Protein AF-A0A523PJ91-F1 (afdb_monomer_lite)

pLDDT: mean 76.51, std 16.84, range [34.5, 97.69]

Secondary structure (DSSP, 8-state):
-----------------------GGGTEEEPPPPEEEEEEEGGGTEEEEPPTT--S--TT-EEEEE--EEEEEE---TT-EEEEEEEE--TTTSTT--SEEEEEEEEEEEEE--SSEEEEEEEEESS--TTTTTTT-S-PPPPSEEEEEEEEE--SSTT--EEEEEEEE-TTS--EEE-EEETTEEEEEEEEEEE-S-SSEEEEEE--GGG--TTSS-S-BSSPS-TTS---TTSSTT---EEE-SS-EEE---TTTSS--EE-EEEEE-TT--STT--SSTTSGGGPEEE-SS------TT--S-SS--TTT-BTTB--S---EEE--SSSS------

Sequence (339 aa):
MFRSSVAAITALTLSGAAFAQTDFSSVILPAPPGTFVGTYHVASGKFIPAQPGEEGIGVGDEIFNNTAPSGFFANFGDGVGIIDEGIIPDNSLVAGGQAEYLLNRVLVAYCSNSTGTVDLEMNLYDSYAACDDFAGTGGSAPPVFTIMATGLPGGDGVGGLACSFVALDLTGAGVCLAGTDGTTGFDFGYSYRFFGSGSALGPILTGDPDNCPAGDGTFYQNPVVGCDGAGTGSGFGAQDSFFLDGVGCVNFGGYPTNPFGSTHLAVGADLGEPCEGGCTSNDDCACAIPIFDGVTPFSTLLATTDGPVDLNCQFDGQTYHDIWFVYEATCTGELEVST

Radius of gyration: 24.23 Å; chains: 1; bounding box: 106×46×57 Å

Foldseek 3Di:
DDDDDDDDDPPPPPPPPPPPFDPQVVFKDFADDADAFFEQEQQVLDTDGDDVPDDQDDFAFFQAFFAAALRIWGFPDAFWKWKFKAFGADVPQDPLHYQKFFFFKKKFKKKAQFQFFKKKKKFKAQEDDAFQPPVVHHDGDGGLDIGIRIRHDHAPHHRHMHMYIYMYGCVLVLRMHRFDDDPNGGMMMMMMGMHGDGSGIGFGFGQQLCRWPPDSNHDYYRQPDHSPQPGQANRDHWQTIWTCPVVGIHGPTAPPVDSGRYTGMIIGGDSPDHSPLRPSFQLEQSRAGEDEPDDDDDDLVVRAKDDDQDPPQDDPRIHHSDGHHDYDYPDDDDDDDDD

Structure (mmCIF, N/CA/C/O backbone):
data_AF-A0A523PJ91-F1
#
_entry.id   AF-A0A523PJ91-F1
#
loop_
_atom_site.group_PDB
_atom_site.id
_atom_site.type_symbol
_atom_site.label_atom_id
_atom_site.label_alt_id
_atom_site.label_comp_id
_atom_site.label_asym_id
_atom_site.label_entity_id
_atom_site.label_seq_id
_atom_site.pdbx_PDB_ins_code
_atom_site.Cartn_x
_atom_site.Cartn_y
_atom_site.Cartn_z
_atom_site.occupancy
_atom_site.B_iso_or_equiv
_atom_site.auth_seq_id
_atom_site.auth_comp_id
_atom_site.auth_asym_id
_atom_site.auth_atom_id
_atom_site.pdbx_PDB_model_num
ATOM 1 N N . MET A 1 1 ? 73.868 -16.449 34.340 1.00 42.66 1 MET A N 1
ATOM 2 C CA . MET A 1 1 ? 72.459 -16.899 34.327 1.00 42.66 1 MET A CA 1
ATOM 3 C C . MET A 1 1 ? 71.570 -15.685 34.543 1.00 42.66 1 MET A C 1
ATOM 5 O O . MET A 1 1 ? 71.426 -15.261 35.676 1.00 42.66 1 MET A O 1
ATOM 9 N N . PHE A 1 2 ? 71.019 -15.107 33.479 1.00 34.50 2 PHE A N 1
ATOM 10 C CA . PHE A 1 2 ? 69.883 -14.187 33.560 1.00 34.50 2 PHE A CA 1
ATOM 11 C C . PHE A 1 2 ? 68.973 -14.516 32.377 1.00 34.50 2 PHE A C 1
ATOM 13 O O . PHE A 1 2 ? 69.426 -14.549 31.235 1.00 34.50 2 PHE A O 1
ATOM 20 N N . ARG A 1 3 ? 67.733 -14.898 32.691 1.00 44.28 3 ARG A N 1
ATOM 21 C CA . ARG A 1 3 ? 66.672 -15.215 31.734 1.00 44.28 3 ARG A CA 1
ATOM 22 C C . ARG A 1 3 ? 66.025 -13.900 31.307 1.00 44.28 3 ARG A C 1
ATOM 24 O O . ARG A 1 3 ? 65.561 -13.171 32.177 1.00 44.28 3 ARG A O 1
ATOM 31 N N . SER A 1 4 ? 65.952 -13.646 30.006 1.00 39.75 4 SER A N 1
ATOM 32 C CA . SER A 1 4 ? 65.108 -12.588 29.449 1.00 39.75 4 SER A CA 1
ATOM 33 C C . SER A 1 4 ? 63.982 -13.235 28.659 1.00 39.75 4 SER A C 1
ATOM 35 O O . SER A 1 4 ? 64.196 -13.795 27.586 1.00 39.75 4 SER A O 1
ATOM 37 N N . SER A 1 5 ? 62.793 -13.195 29.249 1.00 48.31 5 SER A N 1
ATOM 38 C CA . SER A 1 5 ? 61.518 -13.514 28.621 1.00 48.31 5 SER A CA 1
ATOM 39 C C . SER A 1 5 ? 61.120 -12.343 27.722 1.00 48.31 5 SER A C 1
ATOM 41 O O . SER A 1 5 ? 61.002 -11.222 28.212 1.00 48.31 5 SER A O 1
ATOM 43 N N . VAL A 1 6 ? 60.903 -12.585 26.430 1.00 45.78 6 VAL A N 1
ATOM 44 C CA . VAL A 1 6 ? 60.251 -11.620 25.535 1.00 45.78 6 VAL A CA 1
ATOM 45 C C . VAL A 1 6 ? 58.836 -12.126 25.289 1.00 45.78 6 VAL A C 1
ATOM 47 O O . VAL A 1 6 ? 58.641 -13.205 24.735 1.00 45.78 6 VAL A O 1
ATOM 50 N N . ALA A 1 7 ? 57.863 -11.361 25.779 1.00 46.53 7 ALA A N 1
ATOM 51 C CA . ALA A 1 7 ? 56.445 -11.572 25.545 1.00 46.53 7 ALA A CA 1
ATOM 52 C C . ALA A 1 7 ? 56.115 -11.237 24.083 1.00 46.53 7 ALA A C 1
ATOM 54 O O . ALA A 1 7 ? 56.398 -10.135 23.615 1.00 46.53 7 ALA A O 1
ATOM 55 N N . ALA A 1 8 ? 55.523 -12.192 23.367 1.00 42.38 8 ALA A N 1
ATOM 56 C CA . ALA A 1 8 ? 54.938 -11.958 22.057 1.00 42.38 8 ALA A CA 1
ATOM 57 C C . ALA A 1 8 ? 53.582 -11.262 22.247 1.00 42.38 8 ALA A C 1
ATOM 59 O O . ALA A 1 8 ? 52.644 -11.854 22.775 1.00 42.38 8 ALA A O 1
ATOM 60 N N . ILE A 1 9 ? 53.495 -9.993 21.847 1.00 43.44 9 ILE A N 1
ATOM 61 C CA . ILE A 1 9 ? 52.229 -9.272 21.710 1.00 43.44 9 ILE A CA 1
ATOM 62 C C . ILE A 1 9 ? 51.624 -9.712 20.376 1.00 43.44 9 ILE A C 1
ATOM 64 O O . ILE A 1 9 ? 52.055 -9.274 19.311 1.00 43.44 9 ILE A O 1
ATOM 68 N N . THR A 1 10 ? 50.656 -10.621 20.429 1.00 46.41 10 THR A N 1
ATOM 69 C CA . THR A 1 10 ? 49.816 -10.957 19.278 1.00 46.41 10 THR A CA 1
ATOM 70 C C . THR A 1 10 ? 48.802 -9.831 19.100 1.00 46.41 10 THR A C 1
ATOM 72 O O . THR A 1 10 ? 47.825 -9.745 19.840 1.00 46.41 10 THR A O 1
ATOM 75 N N . ALA A 1 11 ? 49.050 -8.937 18.143 1.00 46.41 11 ALA A N 1
ATOM 76 C CA . ALA A 1 11 ? 48.048 -7.987 17.680 1.00 46.41 11 ALA A CA 1
ATOM 77 C C . ALA A 1 11 ? 46.964 -8.769 16.923 1.00 46.41 11 ALA A C 1
ATOM 79 O O . ALA A 1 11 ? 47.156 -9.174 15.779 1.00 46.41 11 ALA A O 1
ATOM 80 N N . LEU A 1 12 ? 45.846 -9.035 17.597 1.00 43.72 12 LEU A N 1
ATOM 81 C CA . LEU A 1 12 ? 44.646 -9.580 16.982 1.00 43.72 12 LEU A CA 1
ATOM 82 C C . LEU A 1 12 ? 43.965 -8.430 16.224 1.00 43.72 12 LEU A C 1
ATOM 84 O O . LEU A 1 12 ? 43.204 -7.654 16.794 1.00 43.72 12 LEU A O 1
ATOM 88 N N . THR A 1 13 ? 44.292 -8.263 14.946 1.00 45.66 13 THR A N 1
ATOM 89 C CA . THR A 1 13 ? 43.517 -7.408 14.042 1.00 45.66 13 THR A CA 1
ATOM 90 C C . THR A 1 13 ? 42.157 -8.060 13.818 1.00 45.66 13 THR A C 1
ATOM 92 O O . THR A 1 13 ? 42.024 -8.948 12.975 1.00 45.66 13 THR A O 1
ATOM 95 N N . LEU A 1 14 ? 41.155 -7.632 14.587 1.00 41.25 14 LEU A N 1
ATOM 96 C CA . LEU A 1 14 ? 39.750 -7.781 14.226 1.00 41.25 14 LEU A CA 1
ATOM 97 C C . LEU A 1 14 ? 39.519 -6.970 12.946 1.00 41.25 14 LEU A C 1
ATOM 99 O O . LEU A 1 14 ? 39.256 -5.772 12.989 1.00 41.25 14 LEU A O 1
ATOM 103 N N . SER A 1 15 ? 39.671 -7.620 11.795 1.00 45.12 15 SER A N 1
ATOM 104 C CA . SER A 1 15 ? 39.000 -7.165 10.584 1.00 45.12 15 SER A CA 1
ATOM 105 C C . SER A 1 15 ? 37.524 -7.470 10.803 1.00 45.12 15 SER A C 1
ATOM 107 O O . SER A 1 15 ? 37.083 -8.604 10.637 1.00 45.12 15 SER A O 1
ATOM 109 N N . GLY A 1 16 ? 36.772 -6.475 11.278 1.00 42.31 16 GLY A N 1
ATOM 110 C CA . GLY A 1 16 ? 35.325 -6.508 11.111 1.00 42.31 16 GLY A CA 1
ATOM 111 C C . GLY A 1 16 ? 35.070 -6.714 9.624 1.00 42.31 16 GLY A C 1
ATOM 112 O O . GLY A 1 16 ? 35.655 -6.003 8.803 1.00 42.31 16 GLY A O 1
ATOM 113 N N . ALA A 1 17 ? 34.307 -7.745 9.273 1.00 44.53 17 ALA A N 1
ATOM 114 C CA . ALA A 1 17 ? 33.882 -7.939 7.902 1.00 44.53 17 ALA A CA 1
ATOM 115 C C . ALA A 1 17 ? 33.119 -6.674 7.495 1.00 44.53 17 ALA A C 1
ATOM 117 O O . ALA A 1 17 ? 32.023 -6.422 7.987 1.00 44.53 17 ALA A O 1
ATOM 118 N N . ALA A 1 18 ? 33.729 -5.844 6.652 1.00 41.41 18 ALA A N 1
ATOM 119 C CA . ALA A 1 18 ? 32.976 -4.878 5.883 1.00 41.41 18 ALA A CA 1
ATOM 120 C C . ALA A 1 18 ? 32.098 -5.722 4.961 1.00 41.41 18 ALA A C 1
ATOM 122 O O . ALA A 1 18 ? 32.604 -6.341 4.022 1.00 41.41 18 ALA A O 1
ATOM 123 N N . PHE A 1 19 ? 30.819 -5.855 5.308 1.00 49.16 19 PHE A N 1
ATOM 124 C CA . PHE A 1 19 ? 29.844 -6.454 4.414 1.00 49.16 19 PHE A CA 1
ATOM 125 C C . PHE A 1 19 ? 29.902 -5.650 3.115 1.00 49.16 19 PHE A C 1
ATOM 127 O O . PHE A 1 19 ? 29.764 -4.427 3.126 1.00 49.16 19 PHE A O 1
ATOM 134 N N . ALA A 1 20 ? 30.244 -6.322 2.018 1.00 48.62 20 ALA A N 1
ATOM 135 C CA . ALA A 1 20 ? 30.231 -5.707 0.706 1.00 48.62 20 ALA A CA 1
ATOM 136 C C . ALA A 1 20 ? 28.782 -5.304 0.426 1.00 48.62 20 ALA A C 1
ATOM 138 O O . ALA A 1 20 ? 27.931 -6.176 0.276 1.00 48.62 20 ALA A O 1
ATOM 139 N N . GLN A 1 21 ? 28.508 -4.000 0.434 1.00 53.06 21 GLN A N 1
ATOM 140 C CA . GLN A 1 21 ? 27.198 -3.460 0.101 1.00 53.06 21 GLN A CA 1
ATOM 141 C C . GLN A 1 21 ? 26.851 -3.920 -1.317 1.00 53.06 21 GLN A C 1
ATOM 143 O O . GLN A 1 21 ? 27.629 -3.712 -2.253 1.00 53.06 21 GLN A O 1
ATOM 148 N N . THR A 1 22 ? 25.735 -4.626 -1.455 1.00 56.38 22 THR A N 1
ATOM 149 C CA . THR A 1 22 ? 25.224 -5.126 -2.730 1.00 56.38 22 THR A CA 1
ATOM 150 C C . THR A 1 22 ? 25.038 -3.931 -3.672 1.00 56.38 22 THR A C 1
ATOM 152 O O . THR A 1 22 ? 24.446 -2.927 -3.278 1.00 56.38 22 THR A O 1
ATOM 155 N N . ASP A 1 23 ? 25.595 -3.992 -4.887 1.00 64.38 23 ASP A N 1
ATOM 156 C CA . ASP A 1 23 ? 25.535 -2.883 -5.850 1.00 64.38 23 ASP A CA 1
ATOM 157 C C . ASP A 1 23 ? 24.093 -2.689 -6.340 1.00 64.38 23 ASP A C 1
ATOM 159 O O . ASP A 1 23 ? 23.606 -3.382 -7.240 1.00 64.38 23 ASP A O 1
ATOM 163 N N . PHE A 1 24 ? 23.403 -1.749 -5.699 1.00 68.12 24 PHE A N 1
ATOM 164 C CA . PHE A 1 24 ? 21.991 -1.452 -5.906 1.00 68.12 24 PHE A CA 1
ATOM 165 C C . PHE A 1 24 ? 21.678 -0.953 -7.322 1.00 68.12 24 PHE A C 1
ATOM 167 O O . PHE A 1 24 ? 20.565 -1.136 -7.814 1.00 68.12 24 PHE A O 1
ATOM 174 N N . SER A 1 25 ? 22.668 -0.414 -8.041 1.00 69.56 25 SER A N 1
ATOM 175 C CA . SER A 1 25 ? 22.478 0.011 -9.433 1.00 69.56 25 SER A CA 1
ATOM 176 C C . SER A 1 25 ? 22.029 -1.134 -10.351 1.00 69.56 25 SER A C 1
ATOM 178 O O . SER A 1 25 ? 21.450 -0.889 -11.407 1.00 69.56 25 SER A O 1
ATOM 180 N N . SER A 1 26 ? 22.255 -2.386 -9.938 1.00 79.94 26 SER A N 1
ATOM 181 C CA . SER A 1 26 ? 21.843 -3.578 -10.679 1.00 79.94 26 SER A CA 1
ATOM 182 C C . SER A 1 26 ? 20.360 -3.943 -10.539 1.00 79.94 26 SER A C 1
ATOM 184 O O . SER A 1 26 ? 19.852 -4.671 -11.393 1.00 79.94 26 SER A O 1
ATOM 186 N N . VAL A 1 27 ? 19.665 -3.448 -9.506 1.00 86.50 27 VAL A N 1
ATOM 187 C CA . VAL A 1 27 ? 18.236 -3.735 -9.274 1.00 86.50 27 VAL A CA 1
ATOM 188 C C . VAL A 1 27 ? 17.321 -2.585 -9.688 1.00 86.50 27 VAL A C 1
ATOM 190 O O . VAL A 1 27 ? 16.143 -2.821 -9.941 1.00 86.50 27 VAL A O 1
ATOM 193 N N . ILE A 1 28 ? 17.836 -1.360 -9.826 1.00 89.56 28 ILE A N 1
ATOM 194 C CA . ILE A 1 28 ? 17.063 -0.243 -10.384 1.00 89.56 28 ILE A CA 1
ATOM 195 C C . ILE A 1 28 ? 16.977 -0.393 -11.901 1.00 89.56 28 ILE A C 1
ATOM 197 O O . ILE A 1 28 ? 17.993 -0.401 -12.598 1.00 89.56 28 ILE A O 1
ATOM 201 N N . LEU A 1 29 ? 15.760 -0.446 -12.430 1.00 92.75 29 LEU A N 1
ATOM 202 C CA . LEU A 1 29 ? 15.504 -0.569 -13.860 1.00 92.75 29 LEU A CA 1
ATOM 203 C C . LEU A 1 29 ? 14.564 0.546 -14.344 1.00 92.75 29 LEU A C 1
ATOM 205 O O . LEU A 1 29 ? 13.745 1.041 -13.565 1.00 92.75 29 LEU A O 1
ATOM 209 N N . PRO A 1 30 ? 14.640 0.948 -15.628 1.00 94.19 30 PRO A N 1
ATOM 210 C CA . PRO A 1 30 ? 13.663 1.863 -16.209 1.00 94.19 30 PRO A CA 1
ATOM 211 C C . PRO A 1 30 ? 12.245 1.296 -16.102 1.00 94.19 30 PRO A C 1
ATOM 213 O O . PRO A 1 30 ? 12.010 0.134 -16.442 1.00 94.19 30 PRO A O 1
ATOM 216 N N . ALA A 1 31 ? 11.302 2.129 -15.674 1.00 94.44 31 ALA A N 1
ATOM 217 C CA . ALA A 1 31 ? 9.888 1.796 -15.599 1.00 94.44 31 ALA A CA 1
ATOM 218 C C . ALA A 1 31 ? 9.133 2.419 -16.787 1.00 94.44 31 ALA A C 1
ATOM 220 O O . ALA A 1 31 ? 9.278 3.621 -17.038 1.00 94.44 31 ALA A O 1
ATOM 221 N N . PRO A 1 32 ? 8.316 1.655 -17.539 1.00 94.00 32 PRO A N 1
ATOM 222 C CA . PRO A 1 32 ? 7.323 2.261 -18.419 1.00 94.00 32 PRO A CA 1
ATOM 223 C C . PRO A 1 32 ? 6.308 3.089 -17.607 1.00 94.00 32 PRO A C 1
ATOM 225 O O . PRO A 1 32 ? 6.178 2.889 -16.397 1.00 94.00 32 PRO A O 1
ATOM 228 N N . PRO A 1 33 ? 5.556 4.000 -18.253 1.00 92.00 33 PRO A N 1
ATOM 229 C CA . PRO A 1 33 ? 4.476 4.716 -17.587 1.00 92.00 33 PRO A CA 1
ATOM 230 C C . PRO A 1 33 ? 3.497 3.743 -16.926 1.00 92.00 33 PRO A C 1
ATOM 232 O O . PRO A 1 33 ? 3.019 2.807 -17.571 1.00 92.00 33 PRO A O 1
ATOM 235 N N . GLY A 1 34 ? 3.213 3.968 -15.644 1.00 91.44 34 GLY A N 1
ATOM 236 C CA . GLY A 1 34 ? 2.219 3.189 -14.923 1.00 91.44 34 GLY A CA 1
ATOM 237 C C . GLY A 1 34 ? 0.802 3.479 -15.415 1.00 91.44 34 GLY A C 1
ATOM 238 O O . GLY A 1 34 ? 0.522 4.546 -15.967 1.00 91.44 34 GLY A O 1
ATOM 239 N N . THR A 1 35 ? -0.107 2.536 -15.188 1.00 93.25 35 THR A N 1
ATOM 240 C CA . THR A 1 35 ? -1.545 2.722 -15.428 1.00 93.25 35 THR A CA 1
ATOM 241 C C . THR A 1 35 ? -2.334 2.358 -14.183 1.00 93.25 35 THR A C 1
ATOM 243 O O . THR A 1 35 ? -1.957 1.433 -13.468 1.00 93.25 35 THR A O 1
ATOM 246 N N . PHE A 1 36 ? -3.404 3.094 -13.882 1.00 94.69 36 PHE A N 1
ATOM 247 C CA . PHE A 1 36 ? -4.292 2.705 -12.792 1.00 94.69 36 PHE A CA 1
ATOM 248 C C . PHE A 1 36 ? -5.105 1.498 -13.238 1.00 94.69 36 PHE A C 1
ATOM 250 O O . PHE A 1 36 ? -5.770 1.548 -14.273 1.00 94.69 36 PHE A O 1
ATOM 257 N N . VAL A 1 37 ? -4.999 0.401 -12.492 1.00 95.88 37 VAL A N 1
ATOM 258 C CA . VAL A 1 37 ? -5.589 -0.877 -12.906 1.00 95.88 37 VAL A CA 1
ATOM 259 C C . VAL A 1 37 ? -6.810 -1.271 -12.092 1.00 95.88 37 VAL A C 1
ATOM 261 O O . VAL A 1 37 ? -7.548 -2.150 -12.535 1.00 95.88 37 VAL A O 1
ATOM 264 N N . GLY A 1 38 ? -7.058 -0.630 -10.950 1.00 95.81 38 GLY A N 1
ATOM 265 C CA . GLY A 1 38 ? -8.262 -0.851 -10.158 1.00 95.81 38 GLY A CA 1
ATOM 266 C C . GLY A 1 38 ? -8.052 -0.744 -8.656 1.00 95.81 38 GLY A C 1
ATOM 267 O O . GLY A 1 38 ? -6.998 -0.319 -8.173 1.00 95.81 38 GLY A O 1
ATOM 268 N N . THR A 1 39 ? -9.075 -1.189 -7.937 1.00 96.06 39 THR A N 1
ATOM 269 C CA . THR A 1 39 ? -9.172 -1.094 -6.482 1.00 96.06 39 THR A CA 1
ATOM 270 C C . THR A 1 39 ? -9.278 -2.484 -5.872 1.00 96.06 39 THR A C 1
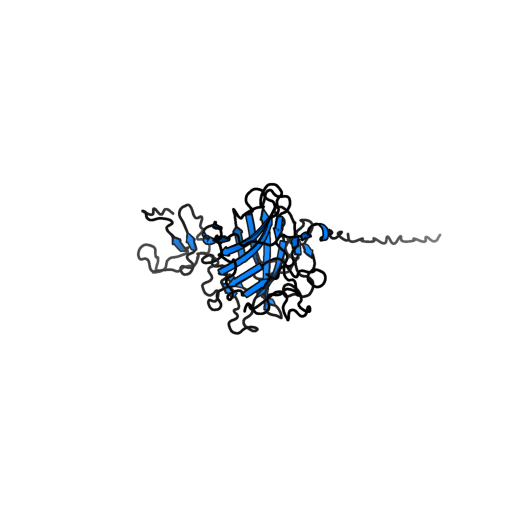ATOM 272 O O . THR A 1 39 ? -10.110 -3.296 -6.277 1.00 96.06 39 THR A O 1
ATOM 275 N N . TYR A 1 40 ? -8.430 -2.776 -4.894 1.00 96.81 40 TYR A N 1
ATOM 276 C CA . TYR A 1 40 ? -8.535 -3.944 -4.037 1.00 96.81 40 TYR A CA 1
ATOM 277 C C . TYR A 1 40 ? -9.267 -3.562 -2.751 1.00 96.81 40 TYR A C 1
ATOM 279 O O . TYR A 1 40 ? -8.762 -2.770 -1.962 1.00 96.81 40 TYR A O 1
ATOM 287 N N . HIS A 1 41 ? -10.445 -4.135 -2.531 1.00 94.56 41 HIS A N 1
ATOM 288 C CA . HIS A 1 41 ? -11.227 -3.907 -1.319 1.00 94.56 41 HIS A CA 1
ATOM 289 C C . HIS A 1 41 ? -10.758 -4.851 -0.221 1.00 94.56 41 HIS A C 1
ATOM 291 O O . HIS A 1 41 ? -11.084 -6.042 -0.259 1.00 94.56 41 HIS A O 1
ATOM 297 N N . VAL A 1 42 ? -10.022 -4.325 0.759 1.00 90.56 42 VAL A N 1
ATOM 298 C CA . VAL A 1 42 ? -9.381 -5.132 1.806 1.00 90.56 42 VAL A CA 1
ATOM 299 C C . VAL A 1 42 ? -10.404 -5.919 2.618 1.00 90.56 42 VAL A C 1
ATOM 301 O O . VAL A 1 42 ? -10.211 -7.116 2.811 1.00 90.56 42 VAL A O 1
ATOM 304 N N . ALA A 1 43 ? -11.531 -5.303 2.988 1.00 85.19 43 ALA A N 1
ATOM 305 C CA . ALA A 1 43 ? -12.586 -5.972 3.751 1.00 85.19 43 ALA A CA 1
ATOM 306 C C . ALA A 1 43 ? -13.165 -7.208 3.033 1.00 85.19 43 ALA A C 1
ATOM 308 O O . ALA A 1 43 ? -13.452 -8.218 3.667 1.00 85.19 43 ALA A O 1
ATOM 309 N N . SER A 1 44 ? -13.303 -7.154 1.703 1.00 87.44 44 SER A N 1
ATOM 310 C CA . SER A 1 44 ? -13.887 -8.254 0.914 1.00 87.44 44 SER A CA 1
ATOM 311 C C . SER A 1 44 ? -12.855 -9.188 0.271 1.00 87.44 44 SER A C 1
ATOM 313 O O . SER A 1 44 ? -13.228 -10.210 -0.305 1.00 87.44 44 SER A O 1
ATOM 315 N N . GLY A 1 45 ? -11.567 -8.833 0.311 1.00 90.25 45 GLY A N 1
ATOM 316 C CA . GLY A 1 45 ? -10.497 -9.566 -0.367 1.00 90.25 45 GLY A CA 1
ATOM 317 C C . GLY A 1 45 ? -10.631 -9.593 -1.895 1.00 90.25 45 GLY A C 1
ATOM 318 O O . GLY A 1 45 ? -10.201 -10.551 -2.539 1.00 90.25 45 GLY A O 1
ATOM 319 N N . LYS A 1 46 ? -11.281 -8.585 -2.492 1.00 93.19 46 LYS A N 1
ATOM 320 C CA . LYS A 1 46 ? -11.629 -8.582 -3.918 1.00 93.19 46 LYS A CA 1
ATOM 321 C C . LYS A 1 46 ? -10.976 -7.434 -4.673 1.00 93.19 46 LYS A C 1
ATOM 323 O O . LYS A 1 46 ? -11.170 -6.266 -4.346 1.00 93.19 46 LYS A O 1
ATOM 328 N N . PHE A 1 47 ? -10.316 -7.781 -5.775 1.00 96.38 47 PHE A N 1
ATOM 329 C CA . PHE A 1 47 ? -9.879 -6.826 -6.785 1.00 96.38 47 PHE A CA 1
ATOM 330 C C . PHE A 1 47 ? -11.011 -6.483 -7.769 1.00 96.38 47 PHE A C 1
ATOM 332 O O . PHE A 1 47 ? -11.651 -7.373 -8.341 1.00 96.38 47 PHE A O 1
ATOM 339 N N . ILE A 1 48 ? -11.238 -5.190 -7.992 1.00 95.81 48 ILE A N 1
ATOM 340 C CA . ILE A 1 48 ? -12.159 -4.647 -8.992 1.00 95.81 48 ILE A CA 1
ATOM 341 C C . ILE A 1 48 ? -11.342 -3.856 -10.021 1.00 95.81 48 ILE A C 1
ATOM 343 O O . ILE A 1 48 ? -10.762 -2.830 -9.667 1.00 95.81 48 ILE A O 1
ATOM 347 N N . PRO A 1 49 ? -11.293 -4.301 -11.291 1.00 96.06 49 PRO A N 1
ATOM 348 C CA . PRO A 1 49 ? -10.572 -3.585 -12.336 1.00 96.06 49 PRO A CA 1
ATOM 349 C C . PRO A 1 49 ? -11.139 -2.187 -12.603 1.00 96.06 49 PRO A C 1
ATOM 351 O O . PRO A 1 49 ? -12.361 -2.009 -12.666 1.00 96.06 49 PRO A O 1
ATOM 354 N N . ALA A 1 50 ? -10.236 -1.239 -12.849 1.00 95.19 50 ALA A N 1
ATOM 355 C CA . ALA A 1 50 ? -10.563 0.140 -13.180 1.00 95.19 50 ALA A CA 1
ATOM 356 C C . ALA A 1 50 ? -11.423 0.233 -14.446 1.00 95.19 50 ALA A C 1
ATOM 358 O O . ALA A 1 50 ? -11.229 -0.500 -15.425 1.00 95.19 50 ALA A O 1
ATOM 359 N N . GLN A 1 51 ? -12.360 1.175 -14.443 1.00 93.50 51 GLN A N 1
ATOM 360 C CA . GLN A 1 51 ? -13.112 1.555 -15.633 1.00 93.50 51 GLN A CA 1
ATOM 361 C C . GLN A 1 51 ? -12.364 2.626 -16.447 1.00 93.50 51 GLN A C 1
ATOM 363 O O . GLN A 1 51 ? -11.517 3.346 -15.918 1.00 93.50 51 GLN A O 1
ATOM 368 N N . PRO A 1 52 ? -12.657 2.776 -17.753 1.00 89.50 52 PRO A N 1
ATOM 369 C CA . PRO A 1 52 ? -12.031 3.818 -18.561 1.00 89.50 52 PRO A CA 1
ATOM 370 C C . PRO A 1 52 ? -12.255 5.221 -17.977 1.00 89.50 52 PRO A C 1
ATOM 372 O O . PRO A 1 52 ? -13.397 5.656 -17.833 1.00 89.50 52 PRO A O 1
ATOM 375 N N . GLY A 1 53 ? -11.161 5.936 -17.702 1.00 83.44 53 GLY A N 1
ATOM 376 C CA . GLY A 1 53 ? -11.185 7.285 -17.124 1.00 83.44 53 GLY A CA 1
ATOM 377 C C . GLY A 1 53 ? -11.268 7.325 -15.597 1.00 83.44 53 GLY A C 1
ATOM 378 O O . GLY A 1 53 ? -11.363 8.413 -15.041 1.00 83.44 53 GLY A O 1
ATOM 379 N N . GLU A 1 54 ? -11.243 6.171 -14.931 1.00 85.50 54 GLU A N 1
ATOM 380 C CA . GLU A 1 54 ? -11.045 6.097 -13.487 1.00 85.50 54 GLU A CA 1
ATOM 381 C C . GLU A 1 54 ? -9.580 6.396 -13.148 1.00 85.50 54 GLU A C 1
ATOM 383 O O . GLU A 1 54 ? -8.660 5.900 -13.805 1.00 85.50 54 GLU A O 1
ATOM 388 N N . GLU A 1 55 ? -9.370 7.221 -12.128 1.00 78.38 55 GLU A N 1
ATOM 389 C CA . GLU A 1 55 ? -8.052 7.590 -11.617 1.00 78.38 55 GLU A CA 1
ATOM 390 C C . GLU A 1 55 ? -7.923 7.084 -10.177 1.00 78.38 55 GLU A C 1
ATOM 392 O O . GLU A 1 55 ? -8.897 7.068 -9.426 1.00 78.38 55 GLU A O 1
ATOM 397 N N . GLY A 1 56 ? -6.724 6.632 -9.802 1.00 67.69 56 GLY A N 1
ATOM 398 C CA . GLY A 1 56 ? -6.516 5.928 -8.534 1.00 67.69 56 GLY A CA 1
ATOM 399 C C . GLY A 1 56 ? -6.512 6.802 -7.283 1.00 67.69 56 GLY A C 1
ATOM 400 O O . GLY A 1 56 ? -6.764 6.295 -6.193 1.00 67.69 56 GLY A O 1
ATOM 401 N N . ILE A 1 57 ? -6.239 8.099 -7.422 1.00 63.59 57 ILE A N 1
ATOM 402 C CA . ILE A 1 57 ? -6.297 9.066 -6.324 1.00 63.59 57 ILE A CA 1
ATOM 403 C C . ILE A 1 57 ? -7.290 10.159 -6.691 1.00 63.59 57 ILE A C 1
ATOM 405 O O . ILE A 1 57 ? -7.151 10.834 -7.709 1.00 63.59 57 ILE A O 1
ATOM 409 N N . GLY A 1 58 ? -8.290 10.331 -5.829 1.00 57.03 58 GLY A N 1
ATOM 410 C CA . GLY A 1 58 ? -9.084 11.549 -5.790 1.00 57.03 58 GLY A CA 1
ATOM 411 C C . GLY A 1 58 ? -8.326 12.586 -4.977 1.00 57.03 58 GLY A C 1
ATOM 412 O O . GLY A 1 58 ? -8.021 12.322 -3.826 1.00 57.03 58 GLY A O 1
ATOM 413 N N . VAL A 1 59 ? -8.031 13.730 -5.587 1.00 52.75 59 VAL A N 1
ATOM 414 C CA . VAL A 1 59 ? -7.335 14.862 -4.965 1.00 52.75 59 VAL A CA 1
ATOM 415 C C . VAL A 1 59 ? -8.062 15.311 -3.688 1.00 52.75 59 VAL A C 1
ATOM 417 O O . VAL A 1 59 ? -9.207 15.758 -3.795 1.00 52.75 59 VAL A O 1
ATOM 420 N N . GLY A 1 60 ? -7.402 15.266 -2.521 1.00 61.72 60 GLY A N 1
ATOM 421 C CA . GLY A 1 60 ? -7.760 16.142 -1.394 1.00 61.72 60 GLY A CA 1
ATOM 422 C C . GLY A 1 60 ? -7.783 15.545 0.015 1.00 61.72 60 GLY A C 1
ATOM 423 O O . GLY A 1 60 ? -7.838 16.332 0.956 1.00 61.72 60 GLY A O 1
ATOM 424 N N . ASP A 1 61 ? -7.696 14.220 0.170 1.00 74.31 61 ASP A N 1
ATOM 425 C CA . ASP A 1 61 ? -7.803 13.548 1.483 1.00 74.31 61 ASP A CA 1
ATOM 426 C C . ASP A 1 61 ? -6.528 12.768 1.862 1.00 74.31 61 ASP A C 1
ATOM 428 O O . ASP A 1 61 ? -6.513 11.975 2.807 1.00 74.31 61 ASP A O 1
ATOM 432 N N . GLU A 1 62 ? -5.430 12.954 1.122 1.00 84.94 62 GLU A N 1
ATOM 433 C CA . GLU A 1 62 ? -4.163 12.303 1.442 1.00 84.94 62 GLU A CA 1
ATOM 434 C C . GLU A 1 62 ? -3.416 13.017 2.577 1.00 84.94 62 GLU A C 1
ATOM 436 O O . GLU A 1 62 ? -3.084 14.207 2.512 1.00 84.94 62 GLU A O 1
ATOM 441 N N . ILE A 1 63 ? -3.070 12.236 3.597 1.00 82.38 63 ILE A N 1
ATOM 442 C CA . ILE A 1 63 ? -2.208 12.643 4.710 1.00 82.38 63 ILE A CA 1
ATOM 443 C C . ILE A 1 63 ? -0.724 12.392 4.417 1.00 82.38 63 ILE A C 1
ATOM 445 O O . ILE A 1 63 ? 0.131 12.994 5.058 1.00 82.38 63 ILE A O 1
ATOM 449 N N . PHE A 1 64 ? -0.416 11.566 3.413 1.00 85.12 64 PHE A N 1
ATOM 450 C CA . PHE A 1 64 ? 0.931 11.355 2.882 1.00 85.12 64 PHE A CA 1
ATOM 451 C C . PHE A 1 64 ? 0.876 11.127 1.370 1.00 85.12 64 PHE A C 1
ATOM 453 O O . PHE A 1 64 ? 0.037 10.365 0.888 1.00 85.12 64 PHE A O 1
ATOM 460 N N . ASN A 1 65 ? 1.786 11.747 0.618 1.00 84.81 65 ASN A N 1
ATOM 461 C CA . ASN A 1 65 ? 1.827 11.649 -0.836 1.00 84.81 65 ASN A CA 1
ATOM 462 C C . ASN A 1 65 ? 3.267 11.638 -1.379 1.00 84.81 65 ASN A C 1
ATOM 464 O O . ASN A 1 65 ? 3.980 12.641 -1.367 1.00 84.81 65 ASN A O 1
ATOM 468 N N . ASN A 1 66 ? 3.678 10.495 -1.923 1.00 83.44 66 ASN A N 1
ATOM 469 C CA . ASN A 1 66 ? 4.928 10.300 -2.645 1.00 83.44 66 ASN A CA 1
ATOM 470 C C . ASN A 1 66 ? 4.666 9.707 -4.041 1.00 83.44 66 ASN A C 1
ATOM 472 O O . ASN A 1 66 ? 5.026 8.566 -4.345 1.00 83.44 66 ASN A O 1
ATOM 476 N N . THR A 1 67 ? 4.014 10.487 -4.901 1.00 85.81 67 THR A N 1
ATOM 477 C CA . THR A 1 67 ? 3.600 10.058 -6.251 1.00 85.81 67 THR A CA 1
ATOM 478 C C . THR A 1 67 ? 4.419 10.690 -7.383 1.00 85.81 67 THR A C 1
ATOM 480 O O . THR A 1 67 ? 4.217 10.350 -8.549 1.00 85.81 67 THR A O 1
ATOM 483 N N . ALA A 1 68 ? 5.379 11.573 -7.070 1.00 82.44 68 ALA A N 1
ATOM 484 C CA . ALA A 1 68 ? 6.218 12.250 -8.063 1.00 82.44 68 ALA A CA 1
ATOM 485 C C . ALA A 1 68 ? 7.054 11.230 -8.868 1.00 82.44 68 ALA A C 1
ATOM 487 O O . ALA A 1 68 ? 7.914 10.562 -8.290 1.00 82.44 68 ALA A O 1
ATOM 488 N N . PRO A 1 69 ? 6.824 11.057 -10.182 1.00 82.38 69 PRO A N 1
ATOM 489 C CA . PRO A 1 69 ? 7.378 9.926 -10.917 1.00 82.38 69 PRO A CA 1
ATOM 490 C C . PRO A 1 69 ? 8.875 10.102 -11.186 1.00 82.38 69 PRO A C 1
ATOM 492 O O . PRO A 1 69 ? 9.277 11.107 -11.763 1.00 82.38 69 PRO A O 1
ATOM 495 N N . SER A 1 70 ? 9.675 9.079 -10.860 1.00 85.31 70 SER A N 1
ATOM 496 C CA . SER A 1 70 ? 11.116 9.048 -11.176 1.00 85.31 70 SER A CA 1
ATOM 497 C C . SER A 1 70 ? 11.439 8.397 -12.531 1.00 85.31 70 SER A C 1
ATOM 499 O O . SER A 1 70 ? 12.523 8.579 -13.079 1.00 85.31 70 SER A O 1
ATOM 501 N N . GLY A 1 71 ? 10.512 7.595 -13.072 1.00 89.88 71 GLY A N 1
ATOM 502 C CA . GLY A 1 71 ? 10.745 6.770 -14.265 1.00 89.88 71 GLY A CA 1
ATOM 503 C C . GLY A 1 71 ? 11.516 5.469 -14.004 1.00 89.88 71 GLY A C 1
ATOM 504 O O . GLY A 1 71 ? 11.939 4.813 -14.958 1.00 89.88 71 GLY A O 1
ATOM 505 N N . PHE A 1 72 ? 11.682 5.072 -12.740 1.00 92.25 72 PHE A N 1
ATOM 506 C CA . PHE A 1 72 ? 12.374 3.846 -12.341 1.00 92.25 72 PHE A CA 1
ATOM 507 C C . PHE A 1 72 ? 11.508 2.954 -11.447 1.00 92.25 72 PHE A C 1
ATOM 509 O O . PHE A 1 72 ? 10.576 3.412 -10.789 1.00 92.25 72 PHE A O 1
ATO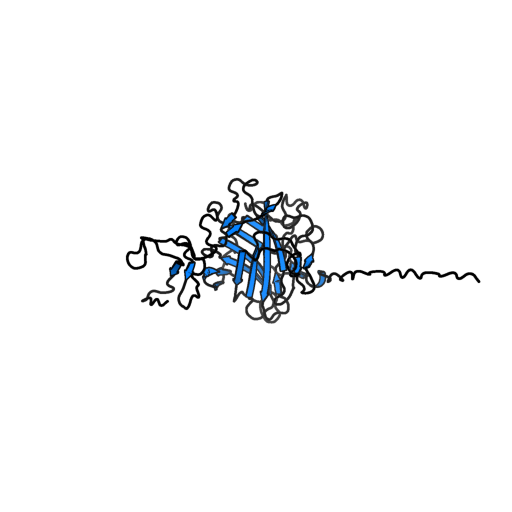M 516 N N . PHE A 1 73 ? 11.840 1.666 -11.405 1.00 93.94 73 PHE A N 1
ATOM 517 C CA . PHE A 1 73 ? 11.340 0.721 -10.408 1.00 93.94 73 PHE A CA 1
ATOM 518 C C . PHE A 1 73 ? 12.501 -0.112 -9.871 1.00 93.94 73 PHE A C 1
ATOM 520 O O . PHE A 1 73 ? 13.536 -0.252 -10.532 1.00 93.94 73 PHE A O 1
ATOM 527 N N . ALA A 1 74 ? 12.329 -0.675 -8.682 1.00 91.44 74 ALA A N 1
ATOM 528 C CA . ALA A 1 74 ? 13.326 -1.546 -8.082 1.00 91.44 74 ALA A CA 1
ATOM 529 C C . ALA A 1 74 ? 12.917 -3.015 -8.244 1.00 91.44 74 ALA A C 1
ATOM 531 O O . ALA A 1 74 ? 11.905 -3.461 -7.709 1.00 91.44 74 ALA A O 1
ATOM 532 N N . ASN A 1 75 ? 13.704 -3.772 -9.005 1.00 93.38 75 ASN A N 1
ATOM 533 C CA . ASN A 1 75 ? 13.496 -5.191 -9.254 1.00 93.38 75 ASN A CA 1
ATOM 534 C C . ASN A 1 75 ? 14.138 -6.048 -8.159 1.00 93.38 75 ASN A C 1
ATOM 536 O O . ASN A 1 75 ? 15.241 -6.573 -8.327 1.00 93.38 75 ASN A O 1
ATOM 540 N N . PHE A 1 76 ? 13.432 -6.200 -7.046 1.00 87.25 76 PHE A N 1
ATOM 541 C CA . PHE A 1 76 ? 13.887 -7.039 -5.941 1.00 87.25 76 PHE A CA 1
ATOM 542 C C . PHE A 1 76 ? 13.572 -8.524 -6.147 1.00 87.25 76 PHE A C 1
ATOM 544 O O . PHE A 1 76 ? 14.244 -9.380 -5.577 1.00 87.25 76 PHE A O 1
ATOM 551 N N . GLY A 1 77 ? 12.604 -8.837 -7.010 1.00 87.69 77 GLY A N 1
ATOM 552 C CA . GLY A 1 77 ? 12.167 -10.203 -7.266 1.00 87.69 77 GLY A CA 1
ATOM 553 C C . GLY A 1 77 ? 11.111 -10.696 -6.274 1.00 87.69 77 GLY A C 1
ATOM 554 O O . GLY A 1 77 ? 10.605 -9.957 -5.433 1.00 87.69 77 GLY A O 1
ATOM 555 N N . ASP A 1 78 ? 10.748 -11.966 -6.429 1.00 91.12 78 ASP A N 1
ATOM 556 C CA . ASP A 1 78 ? 9.652 -12.617 -5.708 1.00 91.12 78 ASP A CA 1
ATOM 557 C C . ASP A 1 78 ? 9.911 -12.720 -4.194 1.00 91.12 78 ASP A C 1
ATOM 559 O O . ASP A 1 78 ? 10.927 -13.259 -3.750 1.00 91.12 78 ASP A O 1
ATOM 563 N N . GLY A 1 79 ? 8.971 -12.209 -3.398 1.00 88.06 79 GLY A N 1
ATOM 564 C CA . GLY A 1 79 ? 8.924 -12.357 -1.944 1.00 88.06 79 GLY A CA 1
ATOM 565 C C . GLY A 1 79 ? 9.962 -11.559 -1.152 1.00 88.06 79 GLY A C 1
ATOM 566 O O . GLY A 1 79 ? 10.042 -11.747 0.069 1.00 88.06 79 GLY A O 1
ATOM 567 N N . VAL A 1 80 ? 10.739 -10.685 -1.797 1.00 86.50 80 VAL A N 1
ATOM 568 C CA . VAL A 1 80 ? 11.727 -9.827 -1.128 1.00 86.50 80 VAL A CA 1
ATOM 569 C C . VAL A 1 80 ? 11.034 -8.658 -0.427 1.00 86.50 80 VAL A C 1
ATOM 571 O O . VAL A 1 80 ? 10.166 -8.005 -1.002 1.00 86.50 80 VAL A O 1
ATOM 574 N N . GLY A 1 81 ? 11.408 -8.436 0.836 1.00 84.19 81 GLY A N 1
ATOM 575 C CA . GLY A 1 81 ? 10.874 -7.376 1.687 1.00 84.19 81 GLY A CA 1
ATOM 576 C C . GLY A 1 81 ? 11.568 -6.045 1.462 1.00 84.19 81 GLY A C 1
ATOM 577 O O . GLY A 1 81 ? 12.796 -5.957 1.476 1.00 84.19 81 GLY A O 1
ATOM 578 N N . ILE A 1 82 ? 10.764 -5.008 1.290 1.00 83.81 82 ILE A N 1
ATOM 579 C CA . ILE A 1 82 ? 11.206 -3.625 1.123 1.00 83.81 82 ILE A CA 1
ATOM 580 C C . ILE A 1 82 ? 10.518 -2.833 2.209 1.00 83.81 82 ILE A C 1
ATOM 582 O O . ILE A 1 82 ? 9.329 -3.048 2.437 1.00 83.81 82 ILE A O 1
ATOM 586 N N . ILE A 1 83 ? 11.247 -1.958 2.880 1.00 81.44 83 ILE A N 1
ATOM 587 C CA . ILE A 1 83 ? 10.709 -1.189 3.988 1.00 81.44 83 ILE A CA 1
ATOM 588 C C . ILE A 1 83 ? 11.147 0.255 3.876 1.00 81.44 83 ILE A C 1
ATOM 590 O O . ILE A 1 83 ? 12.282 0.573 3.524 1.00 81.44 83 ILE A O 1
ATOM 594 N N . ASP A 1 84 ? 10.217 1.137 4.156 1.00 81.75 84 ASP A N 1
ATOM 595 C CA . ASP A 1 84 ? 10.442 2.556 4.050 1.00 81.75 84 ASP A CA 1
ATOM 596 C C . ASP A 1 84 ? 9.592 3.270 5.094 1.00 81.75 84 ASP A C 1
ATOM 598 O O . ASP A 1 84 ? 8.778 2.657 5.794 1.00 81.75 84 ASP A O 1
ATOM 602 N N . GLU A 1 85 ? 9.827 4.560 5.228 1.00 79.19 85 GLU A N 1
ATOM 603 C CA . GLU A 1 85 ? 9.187 5.399 6.225 1.00 79.19 85 GLU A CA 1
ATOM 604 C C . GLU A 1 85 ? 8.579 6.640 5.583 1.00 79.19 85 GLU A C 1
ATOM 606 O O . GLU A 1 85 ? 8.860 6.996 4.433 1.00 79.19 85 GLU A O 1
ATOM 611 N N . GLY A 1 86 ? 7.687 7.279 6.324 1.00 78.88 86 GLY A N 1
ATOM 612 C CA . GLY A 1 86 ? 7.069 8.531 5.937 1.00 78.88 86 GLY A CA 1
ATOM 613 C C . GLY A 1 86 ? 6.654 9.341 7.153 1.00 78.88 86 GLY A C 1
ATOM 614 O O . GLY A 1 86 ? 6.750 8.888 8.294 1.00 78.88 86 GLY A O 1
ATOM 615 N N . ILE A 1 87 ? 6.171 10.550 6.881 1.00 77.44 87 ILE A N 1
ATOM 616 C CA . ILE A 1 87 ? 5.677 11.479 7.894 1.00 77.44 87 ILE A CA 1
ATOM 617 C C . ILE A 1 87 ? 4.218 11.800 7.597 1.00 77.44 87 ILE A C 1
ATOM 619 O O . ILE A 1 87 ? 3.886 12.185 6.476 1.00 77.44 87 ILE A O 1
ATOM 623 N N . ILE A 1 88 ? 3.362 11.678 8.605 1.00 79.50 88 ILE A N 1
ATOM 624 C CA . ILE A 1 88 ? 1.977 12.158 8.574 1.00 79.50 88 ILE A CA 1
ATOM 625 C C . ILE A 1 88 ? 1.825 13.396 9.473 1.00 79.50 88 ILE A C 1
ATOM 627 O O . ILE A 1 88 ? 2.670 13.638 10.345 1.00 79.50 88 ILE A O 1
ATOM 631 N N . PRO A 1 89 ? 0.773 14.216 9.286 1.00 76.56 89 PRO A N 1
ATOM 632 C CA . PRO A 1 89 ? 0.602 15.429 10.072 1.00 76.56 89 PRO A CA 1
ATOM 633 C C . PRO A 1 89 ? 0.383 15.124 11.539 1.00 76.56 89 PRO A C 1
ATOM 635 O O . PRO A 1 89 ? -0.363 14.214 11.883 1.00 76.56 89 PRO A O 1
ATOM 638 N N . ASP A 1 90 ? 0.967 15.941 12.404 1.00 75.12 90 ASP A N 1
ATOM 639 C CA . ASP A 1 90 ? 0.607 15.955 13.813 1.00 75.12 90 ASP A CA 1
ATOM 640 C C . ASP A 1 90 ? -0.452 17.038 14.099 1.00 75.12 90 ASP A C 1
ATOM 642 O O . ASP A 1 90 ? -0.824 17.855 13.247 1.00 75.12 90 ASP A O 1
ATOM 646 N N . ASN A 1 91 ? -0.926 17.073 15.343 1.00 68.56 91 ASN A N 1
ATOM 647 C CA . ASN A 1 91 ? -1.876 18.081 15.816 1.00 68.56 91 ASN A CA 1
ATOM 648 C C . ASN A 1 91 ? -1.273 19.491 15.987 1.00 68.56 91 ASN A C 1
ATOM 650 O O . ASN A 1 91 ? -2.001 20.431 16.325 1.00 68.56 91 ASN A O 1
ATOM 654 N N . SER A 1 92 ? 0.040 19.649 15.802 1.00 66.12 92 SER A N 1
ATOM 655 C CA . SER A 1 92 ? 0.781 20.878 16.084 1.00 66.12 92 SER A CA 1
ATOM 656 C C . SER A 1 92 ? 1.166 21.647 14.814 1.00 66.12 92 SER A C 1
ATOM 658 O O . SER A 1 92 ? 1.272 22.878 14.844 1.00 66.12 92 SER A O 1
ATOM 660 N N . LEU A 1 93 ? 1.303 20.947 13.688 1.00 62.75 93 LEU A N 1
ATOM 661 C CA . LEU A 1 93 ? 1.786 21.454 12.406 1.00 62.75 93 LEU A CA 1
ATOM 662 C C . LEU A 1 93 ? 0.653 21.869 11.471 1.00 62.75 93 LEU A C 1
ATOM 664 O O . LEU A 1 93 ? 0.831 22.780 10.659 1.00 62.75 93 LEU A O 1
ATOM 668 N N . VAL A 1 94 ? -0.523 21.250 11.602 1.00 64.00 94 VAL A N 1
ATOM 669 C CA . VAL A 1 94 ? -1.662 21.480 10.709 1.00 64.00 94 VAL A CA 1
ATOM 670 C C . VAL A 1 94 ? -2.954 21.656 11.505 1.00 64.00 94 VAL A C 1
ATOM 672 O O . VAL A 1 94 ? -3.292 20.863 12.381 1.00 64.00 94 VAL A O 1
ATOM 675 N N . ALA A 1 95 ? -3.733 22.691 11.174 1.00 59.50 95 ALA A N 1
ATOM 676 C CA . ALA A 1 95 ? -5.078 22.855 11.719 1.00 59.50 95 ALA A CA 1
ATOM 677 C C . ALA A 1 95 ? -5.981 21.696 11.258 1.00 59.50 95 ALA A C 1
ATOM 679 O O . ALA A 1 95 ? -6.280 21.592 10.072 1.00 59.50 95 ALA A O 1
ATOM 680 N N . GLY A 1 96 ? -6.421 20.857 12.199 1.00 62.03 96 GLY A N 1
ATOM 681 C CA . GLY A 1 96 ? -7.175 19.630 11.909 1.00 62.03 96 GLY A CA 1
ATOM 682 C C . GLY A 1 96 ? -6.326 18.355 11.906 1.00 62.03 96 GLY A C 1
ATOM 683 O O . GLY A 1 96 ? -6.893 17.278 11.760 1.00 62.03 96 GLY A O 1
ATOM 684 N N . GLY A 1 97 ? -5.007 18.463 12.109 1.00 64.31 97 GLY A N 1
ATOM 685 C CA . GLY A 1 97 ? -4.145 17.307 12.332 1.00 64.31 97 GLY A CA 1
ATOM 686 C C . GLY A 1 97 ? -4.533 16.541 13.599 1.00 64.31 97 GLY A C 1
ATOM 687 O O . GLY A 1 97 ? -5.010 17.121 14.583 1.00 64.31 97 GLY A O 1
ATOM 688 N N . GLN A 1 98 ? -4.343 15.228 13.557 1.00 70.94 98 GLN A N 1
ATOM 689 C CA . GLN A 1 98 ? -4.750 14.286 14.593 1.00 70.94 98 GLN A CA 1
ATOM 690 C C . GLN A 1 98 ? -3.534 13.539 15.153 1.00 70.94 98 GLN A C 1
ATOM 692 O O . GLN A 1 98 ? -2.465 13.533 14.550 1.00 70.94 98 GLN A O 1
ATOM 697 N N . ALA A 1 99 ? -3.688 12.946 16.341 1.00 75.12 99 ALA A N 1
ATOM 698 C CA . ALA A 1 99 ? -2.685 12.032 16.899 1.00 75.12 99 ALA A CA 1
ATOM 699 C C . ALA A 1 99 ? -2.687 10.674 16.183 1.00 75.12 99 ALA A C 1
ATOM 701 O O . ALA A 1 99 ? -1.684 9.967 16.159 1.00 75.12 99 ALA A O 1
ATOM 702 N N . GLU A 1 100 ? -3.836 10.325 15.614 1.00 83.12 100 GLU A N 1
ATOM 703 C CA . GLU A 1 100 ? -4.112 9.041 15.002 1.00 83.12 100 GLU A CA 1
ATOM 704 C C . GLU A 1 100 ? -5.079 9.273 13.846 1.00 83.12 100 GLU A C 1
ATOM 706 O O . GLU A 1 100 ? -5.974 10.110 13.969 1.00 83.12 100 GLU A O 1
ATOM 711 N N . TYR A 1 101 ? -4.903 8.545 12.748 1.00 85.69 101 TYR A N 1
ATOM 712 C CA . TYR A 1 101 ? -5.715 8.678 11.543 1.00 85.69 101 TYR A CA 1
ATOM 713 C C . TYR A 1 101 ? -6.391 7.357 11.209 1.00 85.69 101 TYR A C 1
ATOM 715 O O . TYR A 1 101 ? -5.724 6.325 11.096 1.00 85.69 101 TYR A O 1
ATOM 723 N N . LEU A 1 102 ? -7.704 7.397 10.982 1.00 87.94 102 LEU A N 1
ATOM 724 C CA . LEU A 1 102 ? -8.420 6.278 10.385 1.00 87.94 102 LEU A CA 1
ATOM 725 C C . LEU A 1 102 ? -8.143 6.260 8.879 1.00 87.94 102 LEU A C 1
ATOM 727 O O . LEU A 1 102 ? -8.641 7.100 8.125 1.00 87.94 102 LEU A O 1
ATOM 731 N N . LEU A 1 103 ? -7.327 5.305 8.444 1.00 90.38 103 LEU A N 1
ATOM 732 C CA . LEU A 1 103 ? -6.960 5.180 7.043 1.00 90.38 103 LEU A CA 1
ATOM 733 C C . LEU A 1 103 ? -8.135 4.621 6.244 1.00 90.38 103 LEU A C 1
ATOM 735 O O . LEU A 1 103 ? -8.695 3.576 6.580 1.00 90.38 103 LEU A O 1
ATOM 739 N N . ASN A 1 104 ? -8.464 5.293 5.145 1.00 90.50 104 ASN A N 1
ATOM 740 C CA . ASN A 1 104 ? -9.517 4.865 4.224 1.00 90.50 104 ASN A CA 1
ATOM 741 C C . ASN A 1 104 ? -8.940 4.295 2.919 1.00 90.50 104 ASN A C 1
ATOM 743 O O . ASN A 1 104 ? -9.584 3.481 2.256 1.00 90.50 104 ASN A O 1
ATOM 747 N N . ARG A 1 105 ? -7.706 4.666 2.555 1.00 91.56 105 ARG A N 1
ATOM 748 C CA . ARG A 1 105 ? -7.110 4.292 1.273 1.00 91.56 105 ARG A CA 1
ATOM 749 C C . ARG A 1 105 ? -5.591 4.298 1.320 1.00 91.56 105 ARG A C 1
ATOM 751 O O . ARG A 1 105 ? -4.977 5.174 1.919 1.00 91.56 105 ARG A O 1
ATOM 758 N N . VAL A 1 106 ? -4.986 3.379 0.577 1.00 93.75 106 VAL A N 1
ATOM 759 C CA . VAL A 1 106 ? -3.558 3.411 0.246 1.00 93.75 106 VAL A CA 1
ATOM 760 C C . VAL A 1 106 ? -3.381 3.222 -1.258 1.00 93.75 106 VAL A C 1
ATOM 762 O O . VAL A 1 106 ? -3.918 2.274 -1.819 1.00 93.75 106 VAL A O 1
ATOM 765 N N . LEU A 1 107 ? -2.628 4.092 -1.935 1.00 94.06 107 LEU A N 1
ATOM 766 C CA . LEU A 1 107 ? -2.236 3.889 -3.333 1.00 94.06 107 LEU A CA 1
ATOM 767 C C . LEU A 1 107 ? -0.802 3.366 -3.396 1.00 94.06 107 LEU A C 1
ATOM 769 O O . LEU A 1 107 ? 0.131 4.056 -2.990 1.00 94.06 107 LEU A O 1
ATOM 773 N N . VAL A 1 108 ? -0.630 2.185 -3.983 1.00 95.25 108 VAL A N 1
ATOM 774 C CA . VAL A 1 108 ? 0.680 1.571 -4.238 1.00 95.25 108 VAL A CA 1
ATOM 775 C C . VAL A 1 108 ? 0.936 1.457 -5.733 1.00 95.25 108 VAL A C 1
ATOM 777 O O . VAL A 1 108 ? -0.002 1.356 -6.533 1.00 95.25 108 VAL A O 1
ATOM 780 N N . ALA A 1 109 ? 2.210 1.422 -6.121 1.00 95.12 109 ALA A N 1
ATOM 781 C CA . ALA A 1 109 ? 2.584 1.159 -7.504 1.00 95.12 109 ALA A CA 1
ATOM 782 C C . ALA A 1 109 ? 3.733 0.168 -7.631 1.00 95.12 109 ALA A C 1
ATOM 784 O O . ALA A 1 109 ? 4.708 0.214 -6.881 1.00 95.12 109 ALA A O 1
ATOM 785 N N . TYR A 1 110 ? 3.639 -0.701 -8.631 1.00 96.94 110 TYR A N 1
ATOM 786 C CA . TYR A 1 110 ? 4.632 -1.736 -8.891 1.00 96.94 110 TYR A CA 1
ATOM 787 C C . TYR A 1 110 ? 4.782 -2.002 -10.381 1.00 96.94 110 TYR A C 1
ATOM 789 O O . TYR A 1 110 ? 3.892 -1.705 -11.176 1.00 96.94 110 TYR A O 1
ATOM 797 N N . CYS A 1 111 ? 5.906 -2.604 -10.750 1.00 97.25 111 CYS A N 1
ATOM 798 C CA . CYS A 1 111 ? 6.114 -3.170 -12.070 1.00 97.25 111 CYS A CA 1
ATOM 799 C C . CYS A 1 111 ? 6.279 -4.682 -11.967 1.00 97.25 111 CYS A C 1
ATOM 801 O O . CYS A 1 111 ? 6.863 -5.196 -11.011 1.00 97.25 111 CYS A O 1
ATOM 803 N N . SER A 1 112 ? 5.754 -5.399 -12.955 1.00 96.38 112 SER A N 1
ATOM 804 C CA . SER A 1 112 ? 5.805 -6.854 -13.011 1.00 96.38 112 SER A CA 1
ATOM 805 C C . SER A 1 112 ? 5.907 -7.347 -14.445 1.00 96.38 112 SER A C 1
ATOM 807 O O . SER A 1 112 ? 5.290 -6.790 -15.352 1.00 96.38 112 SER A O 1
ATOM 809 N N . ASN A 1 113 ? 6.657 -8.428 -14.647 1.00 95.31 113 ASN A N 1
ATOM 810 C CA . ASN A 1 113 ? 6.577 -9.254 -15.852 1.00 95.31 113 ASN A CA 1
ATOM 811 C C . ASN A 1 113 ? 5.976 -10.648 -15.586 1.00 95.31 113 ASN A C 1
ATOM 813 O O . ASN A 1 113 ? 6.149 -11.568 -16.391 1.00 95.31 113 ASN A O 1
ATOM 817 N N . SER A 1 114 ? 5.286 -10.825 -14.449 1.00 93.69 114 SER A N 1
ATOM 818 C CA . SER A 1 114 ? 4.540 -12.051 -14.138 1.00 93.69 114 SER A CA 1
ATOM 819 C C . SER A 1 114 ? 3.479 -12.294 -15.210 1.00 93.69 114 SER A C 1
ATOM 821 O O . SER A 1 114 ? 2.721 -11.396 -15.554 1.00 93.69 114 SER A O 1
ATOM 823 N N . THR A 1 115 ? 3.388 -13.517 -15.729 1.00 90.06 115 THR A N 1
ATOM 824 C CA . THR A 1 115 ? 2.430 -13.860 -16.805 1.00 90.06 115 THR A CA 1
ATOM 825 C C . THR A 1 115 ? 0.988 -14.066 -16.331 1.00 90.06 115 THR A C 1
ATOM 827 O O . THR A 1 115 ? 0.101 -14.314 -17.145 1.00 90.06 115 THR A O 1
ATOM 830 N N . GLY A 1 116 ? 0.759 -13.992 -15.021 1.00 90.38 116 GLY A N 1
ATOM 831 C CA . GLY A 1 116 ? -0.546 -14.146 -14.394 1.00 90.38 116 GLY A CA 1
ATOM 832 C C . GLY A 1 116 ? -0.823 -12.983 -13.458 1.00 90.38 116 GLY A C 1
ATOM 833 O O . GLY A 1 116 ? -0.751 -11.824 -13.856 1.00 90.38 116 GLY A O 1
ATOM 834 N N . THR A 1 117 ? -1.134 -13.306 -12.211 1.00 94.81 117 THR A N 1
ATOM 835 C CA . THR A 1 117 ? -1.363 -12.310 -11.174 1.00 94.81 117 THR A CA 1
ATOM 836 C C . THR A 1 117 ? -0.081 -11.997 -10.410 1.00 94.81 117 THR A C 1
ATOM 838 O O . THR A 1 117 ? 0.941 -12.691 -10.527 1.00 94.81 117 THR A O 1
ATOM 841 N N . VAL A 1 118 ? -0.149 -10.909 -9.660 1.00 96.75 118 VAL A N 1
ATOM 842 C CA . VAL A 1 118 ? 0.773 -10.534 -8.598 1.00 96.75 118 VAL A CA 1
ATOM 843 C C . VAL A 1 118 ? -0.038 -10.472 -7.314 1.00 96.75 118 VAL A C 1
ATOM 845 O O . VAL A 1 118 ? -1.155 -9.955 -7.317 1.00 96.75 118 VAL A O 1
ATOM 848 N N . ASP A 1 119 ? 0.531 -10.979 -6.232 1.00 97.69 119 ASP A N 1
ATOM 849 C CA . ASP A 1 119 ? 0.004 -10.739 -4.895 1.00 97.69 119 ASP A CA 1
ATOM 850 C C . ASP A 1 119 ? 0.932 -9.757 -4.168 1.00 97.69 119 ASP A C 1
ATOM 852 O O . ASP A 1 119 ? 2.129 -9.684 -4.452 1.00 97.69 119 ASP A O 1
ATOM 856 N N . LEU A 1 120 ? 0.379 -8.981 -3.247 1.00 97.38 120 LEU A N 1
ATOM 857 C CA . LEU A 1 120 ? 1.076 -7.990 -2.441 1.00 97.38 120 LEU A CA 1
ATOM 858 C C . LEU A 1 120 ? 0.759 -8.241 -0.966 1.00 97.38 120 LEU A C 1
ATOM 860 O O . LEU A 1 120 ? -0.403 -8.244 -0.568 1.00 97.38 120 LEU A O 1
ATOM 864 N N . GLU A 1 121 ? 1.803 -8.401 -0.163 1.00 96.19 121 GLU A N 1
ATOM 865 C CA . GLU A 1 121 ? 1.763 -8.238 1.289 1.00 96.19 121 GLU A CA 1
ATOM 866 C C . GLU A 1 121 ? 2.278 -6.834 1.610 1.00 96.19 121 GLU A C 1
ATOM 868 O O . GLU A 1 121 ? 3.423 -6.509 1.289 1.00 96.19 121 GLU A O 1
ATOM 873 N N . MET A 1 122 ? 1.438 -6.001 2.219 1.00 94.38 122 MET A N 1
ATOM 874 C CA . MET A 1 122 ? 1.827 -4.683 2.714 1.00 94.38 122 MET A CA 1
ATOM 875 C C . MET A 1 122 ? 1.634 -4.625 4.222 1.00 94.38 122 MET A C 1
ATOM 877 O O . MET A 1 122 ? 0.592 -5.035 4.722 1.00 94.38 122 MET A O 1
ATOM 881 N N . ASN A 1 123 ? 2.611 -4.089 4.945 1.00 91.62 123 ASN A N 1
ATOM 882 C CA . ASN A 1 123 ? 2.493 -3.862 6.382 1.00 91.62 123 ASN A CA 1
ATOM 883 C C . ASN A 1 123 ? 2.599 -2.372 6.695 1.00 91.62 123 ASN A C 1
ATOM 885 O O . ASN A 1 123 ? 3.362 -1.667 6.036 1.00 91.62 123 ASN A O 1
ATOM 889 N N . LEU A 1 124 ? 1.864 -1.927 7.709 1.00 90.62 124 LEU A N 1
ATOM 890 C CA . LEU A 1 124 ? 1.903 -0.571 8.255 1.00 90.62 124 LEU A CA 1
ATOM 891 C C . LEU A 1 124 ? 2.388 -0.612 9.704 1.00 90.62 124 LEU A C 1
ATOM 893 O O . LEU A 1 124 ? 2.040 -1.537 10.439 1.00 90.62 124 LEU A O 1
ATOM 897 N N . TYR A 1 125 ? 3.159 0.392 10.111 1.00 86.50 125 TYR A N 1
ATOM 898 C CA . TYR A 1 125 ? 3.761 0.502 11.440 1.00 86.50 125 TYR A CA 1
ATOM 899 C C . TYR A 1 125 ? 3.540 1.919 11.984 1.00 86.50 125 TYR A C 1
ATOM 901 O O . TYR A 1 125 ? 3.784 2.888 11.269 1.00 86.50 125 TYR A O 1
ATOM 909 N N . ASP A 1 126 ? 3.103 2.034 13.237 1.00 80.56 126 ASP A N 1
ATOM 910 C CA . ASP A 1 126 ? 2.873 3.297 13.964 1.00 80.56 126 ASP A CA 1
ATOM 911 C C . ASP A 1 126 ? 4.160 3.951 14.491 1.00 80.56 126 ASP A C 1
ATOM 913 O O . ASP A 1 126 ? 4.247 5.158 14.720 1.00 80.56 126 ASP A O 1
ATOM 917 N N . SER A 1 127 ? 5.181 3.132 14.706 1.00 72.25 127 SER A N 1
ATOM 918 C CA . SER A 1 127 ? 6.522 3.549 15.062 1.00 72.25 127 SER A CA 1
ATOM 919 C C . SER A 1 127 ? 7.503 2.610 14.399 1.00 72.25 127 SER A C 1
ATOM 921 O O . SER A 1 127 ? 7.369 1.387 14.494 1.00 72.25 127 SER A O 1
ATOM 923 N N . TYR A 1 128 ? 8.487 3.173 13.710 1.00 68.50 128 TYR A N 1
ATOM 924 C CA . TYR A 1 128 ? 9.464 2.365 13.011 1.00 68.50 128 TYR A CA 1
ATOM 925 C C . TYR A 1 128 ? 10.856 2.977 13.104 1.00 68.50 128 TYR A C 1
ATOM 927 O O . TYR A 1 128 ? 11.048 4.160 12.852 1.00 68.50 128 TYR A O 1
ATOM 935 N N . ALA A 1 129 ? 11.829 2.144 13.473 1.00 68.75 129 ALA A N 1
ATOM 936 C CA . ALA A 1 129 ? 13.244 2.455 13.376 1.00 68.75 129 ALA A CA 1
ATOM 937 C C . ALA A 1 129 ? 13.837 1.581 12.272 1.00 68.75 129 ALA A C 1
ATOM 939 O O . ALA A 1 129 ? 13.960 0.359 12.422 1.00 68.75 129 ALA A O 1
ATOM 940 N N . ALA A 1 130 ? 14.205 2.201 11.150 1.00 65.06 130 ALA A N 1
ATOM 941 C CA . ALA A 1 130 ? 14.795 1.480 10.036 1.00 65.06 130 ALA A CA 1
ATOM 942 C C . ALA A 1 130 ? 15.975 0.599 10.482 1.00 65.06 130 ALA A C 1
ATOM 944 O O . ALA A 1 130 ? 16.899 1.051 11.153 1.00 65.06 130 ALA A O 1
ATOM 945 N N . CYS A 1 131 ? 15.947 -0.672 10.066 1.00 63.88 131 CYS A N 1
ATOM 946 C CA . CYS A 1 131 ? 17.018 -1.663 10.223 1.00 63.88 131 CYS A CA 1
ATOM 947 C C . CYS A 1 131 ? 17.246 -2.305 11.605 1.00 63.88 131 CYS A C 1
ATOM 949 O O . CYS A 1 131 ? 17.944 -3.324 11.644 1.00 63.88 131 CYS A O 1
ATOM 951 N N . ASP A 1 132 ? 16.666 -1.812 12.702 1.00 60.31 132 ASP A N 1
ATOM 952 C CA . ASP A 1 132 ? 16.883 -2.409 14.035 1.00 60.31 132 ASP A CA 1
ATOM 953 C C . ASP A 1 132 ? 16.105 -3.733 14.245 1.00 60.31 132 ASP A C 1
ATOM 955 O O . ASP A 1 132 ? 16.530 -4.605 15.012 1.00 60.31 132 ASP A O 1
ATOM 959 N N . ASP A 1 133 ? 15.021 -3.956 13.498 1.00 52.59 133 ASP A N 1
ATOM 960 C CA . ASP A 1 133 ? 14.038 -5.014 13.799 1.00 52.59 133 ASP A CA 1
ATOM 961 C C . ASP A 1 133 ? 14.271 -6.359 13.140 1.00 52.59 133 ASP A C 1
ATOM 963 O O . ASP A 1 133 ? 14.045 -7.415 13.735 1.00 52.59 133 ASP A O 1
ATOM 967 N N . PHE A 1 134 ? 14.748 -6.361 11.901 1.00 49.84 134 PHE A N 1
ATOM 968 C CA . PHE A 1 134 ? 14.790 -7.594 11.117 1.00 49.84 134 PHE A CA 1
ATOM 969 C C . PHE A 1 134 ? 15.939 -8.537 11.497 1.00 49.84 134 PHE A C 1
ATOM 971 O O . PHE A 1 134 ? 15.944 -9.699 11.092 1.00 49.84 134 PHE A O 1
ATOM 978 N N . ALA A 1 135 ? 16.875 -8.086 12.339 1.00 45.78 135 ALA A N 1
ATOM 979 C CA . ALA A 1 135 ? 17.877 -8.947 12.969 1.00 45.78 135 ALA A CA 1
ATOM 980 C C . ALA A 1 135 ? 17.309 -9.795 14.130 1.00 45.78 135 ALA A C 1
ATOM 982 O O . ALA A 1 135 ? 18.035 -10.614 14.700 1.00 45.78 135 ALA A O 1
ATOM 983 N N . GLY A 1 136 ? 16.031 -9.613 14.502 1.00 44.03 136 GLY A N 1
ATOM 984 C CA . GLY A 1 136 ? 15.397 -10.314 15.626 1.00 44.03 136 GLY A CA 1
ATOM 985 C C . GLY A 1 136 ? 15.933 -9.888 16.998 1.00 44.03 136 GLY A C 1
ATOM 986 O O . GLY A 1 136 ? 15.775 -10.618 17.977 1.00 44.03 136 GLY A O 1
ATOM 987 N N . THR A 1 137 ? 16.607 -8.736 17.067 1.00 46.47 137 THR A N 1
ATOM 988 C CA . THR A 1 137 ? 17.261 -8.219 18.280 1.00 46.47 137 THR A CA 1
ATOM 989 C C . THR A 1 137 ? 16.810 -6.816 18.698 1.00 46.47 137 THR A C 1
ATOM 991 O O . THR A 1 137 ? 17.161 -6.408 19.804 1.00 46.47 137 THR A O 1
ATOM 994 N N . GLY A 1 138 ? 16.063 -6.088 17.859 1.00 44.22 138 GLY A N 1
ATOM 995 C CA . GLY A 1 138 ? 15.564 -4.730 18.118 1.00 44.22 138 GLY A CA 1
ATOM 996 C C . GLY A 1 138 ? 14.054 -4.700 18.365 1.00 44.22 138 GLY A C 1
ATOM 997 O O . GLY A 1 138 ? 13.326 -5.565 17.892 1.00 44.22 138 GLY A O 1
ATOM 998 N N . GLY A 1 139 ? 13.615 -3.763 19.203 1.00 50.44 139 GLY A N 1
ATOM 999 C CA . GLY A 1 139 ? 12.286 -3.694 19.816 1.00 50.44 139 GLY A CA 1
ATOM 1000 C C . GLY A 1 139 ? 11.177 -3.070 18.967 1.00 50.44 139 GLY A C 1
ATOM 1001 O O . GLY A 1 139 ? 10.348 -2.361 19.534 1.00 50.44 139 GLY A O 1
ATOM 1002 N N . SER A 1 140 ? 11.164 -3.330 17.662 1.00 56.03 140 SER A N 1
ATOM 1003 C CA . SER A 1 140 ? 10.114 -2.946 16.713 1.00 56.03 140 SER A CA 1
ATOM 1004 C C . SER A 1 140 ? 8.722 -3.333 17.185 1.00 56.03 140 SER A C 1
ATOM 1006 O O . SER A 1 140 ? 8.506 -4.495 17.548 1.00 56.03 140 SER A O 1
ATOM 1008 N N . ALA A 1 141 ? 7.767 -2.404 17.157 1.00 66.62 141 ALA A N 1
ATOM 1009 C CA . ALA A 1 141 ? 6.369 -2.751 17.299 1.00 66.62 141 ALA A CA 1
ATOM 1010 C C . ALA A 1 141 ? 5.964 -3.699 16.149 1.00 66.62 141 ALA A C 1
ATOM 1012 O O . ALA A 1 141 ? 6.447 -3.554 15.020 1.00 66.62 141 ALA A O 1
ATOM 1013 N N . PRO A 1 142 ? 5.113 -4.709 16.409 1.00 76.25 142 PRO A N 1
ATOM 1014 C CA . PRO A 1 142 ? 4.499 -5.472 15.328 1.00 76.25 142 PRO A CA 1
ATOM 1015 C C . PRO A 1 142 ? 3.744 -4.520 14.387 1.00 76.25 142 PRO A C 1
ATOM 1017 O O . PRO A 1 142 ? 3.313 -3.456 14.832 1.00 76.25 142 PRO A O 1
ATOM 1020 N N . PRO A 1 143 ? 3.554 -4.886 13.105 1.00 85.50 143 PRO A N 1
ATOM 1021 C CA . PRO A 1 143 ? 2.760 -4.055 12.217 1.00 85.50 143 PRO A CA 1
ATOM 1022 C C . PRO A 1 143 ? 1.362 -3.859 12.804 1.00 85.50 143 PRO A C 1
ATOM 1024 O O . PRO A 1 143 ? 0.732 -4.822 13.249 1.00 85.50 143 PRO A O 1
ATOM 1027 N N . VAL A 1 144 ? 0.880 -2.617 12.788 1.00 86.69 144 VAL A N 1
ATOM 1028 C CA . VAL A 1 144 ? -0.479 -2.283 13.237 1.00 86.69 144 VAL A CA 1
ATOM 1029 C C . VAL A 1 144 ? -1.526 -2.861 12.296 1.00 86.69 144 VAL A C 1
ATOM 1031 O O . VAL A 1 144 ? -2.652 -3.134 12.702 1.00 86.69 144 VAL A O 1
ATOM 1034 N N . PHE A 1 145 ? -1.146 -3.086 11.035 1.00 89.94 145 PHE A N 1
ATOM 1035 C CA . PHE A 1 145 ? -2.010 -3.713 10.055 1.00 89.94 145 PHE A CA 1
ATOM 1036 C C . PHE A 1 145 ? -1.214 -4.392 8.939 1.00 89.94 145 PHE A C 1
ATOM 1038 O O . PHE A 1 145 ? -0.195 -3.871 8.480 1.00 89.94 145 PHE A O 1
ATOM 1045 N N . THR A 1 146 ? -1.722 -5.534 8.471 1.00 91.19 146 THR A N 1
ATOM 1046 C CA . THR A 1 146 ? -1.180 -6.277 7.328 1.00 91.19 146 THR A CA 1
ATOM 1047 C C . THR A 1 146 ? -2.265 -6.451 6.273 1.00 91.19 146 THR A C 1
ATOM 1049 O O . THR A 1 146 ? -3.328 -7.012 6.537 1.00 91.19 146 THR A O 1
ATOM 1052 N N . ILE A 1 147 ? -1.977 -6.009 5.053 1.00 93.94 147 ILE A N 1
ATOM 1053 C CA . ILE A 1 147 ? -2.838 -6.139 3.882 1.00 93.94 147 ILE A CA 1
ATOM 1054 C C . ILE A 1 147 ? -2.299 -7.262 3.004 1.00 93.94 147 ILE A C 1
ATOM 1056 O O . ILE A 1 147 ? -1.147 -7.220 2.581 1.00 93.94 147 ILE A O 1
ATOM 1060 N N . MET A 1 148 ? -3.164 -8.217 2.662 1.00 95.88 148 MET A N 1
ATOM 1061 C CA . MET A 1 148 ? -2.895 -9.227 1.639 1.00 95.88 148 MET A CA 1
ATOM 1062 C C . MET A 1 148 ? -3.766 -8.950 0.416 1.00 95.88 148 MET A C 1
ATOM 1064 O O . MET A 1 148 ? -4.931 -9.354 0.368 1.00 95.88 148 MET A O 1
ATOM 1068 N N . ALA A 1 149 ? -3.210 -8.243 -0.564 1.00 96.56 149 ALA A N 1
ATOM 1069 C CA . ALA A 1 149 ? -3.869 -7.961 -1.829 1.00 96.56 149 ALA A CA 1
ATOM 1070 C C . ALA A 1 149 ? -3.532 -9.045 -2.853 1.00 96.56 149 ALA A C 1
ATOM 1072 O O . ALA A 1 149 ? -2.385 -9.184 -3.262 1.00 96.56 149 ALA A O 1
ATOM 1073 N N . THR A 1 150 ? -4.527 -9.829 -3.261 1.00 97.25 150 THR A N 1
ATOM 1074 C CA . THR A 1 150 ? -4.325 -10.961 -4.175 1.00 97.25 150 THR A CA 1
ATOM 1075 C C . THR A 1 150 ? -4.954 -10.720 -5.537 1.00 97.25 150 THR A C 1
ATOM 1077 O O . THR A 1 150 ? -5.914 -9.958 -5.682 1.00 97.25 150 THR A O 1
ATOM 1080 N N . GLY A 1 151 ? -4.423 -11.389 -6.557 1.00 96.00 151 GLY A N 1
ATOM 1081 C CA . GLY A 1 151 ? -5.014 -11.356 -7.892 1.00 96.00 151 GLY A CA 1
ATOM 1082 C C . GLY A 1 151 ? -4.801 -10.039 -8.643 1.00 96.00 151 GLY A C 1
ATOM 1083 O O . GLY A 1 151 ? -5.561 -9.743 -9.568 1.00 96.00 151 GLY A O 1
ATOM 1084 N N . LEU A 1 152 ? -3.788 -9.254 -8.268 1.00 97.06 152 LEU A N 1
ATOM 1085 C CA . LEU A 1 152 ? -3.456 -8.003 -8.946 1.00 97.06 152 LEU A CA 1
ATOM 1086 C C . LEU A 1 152 ? -2.870 -8.287 -10.342 1.00 97.06 152 LEU A C 1
ATOM 1088 O O . LEU A 1 152 ? -2.305 -9.362 -10.568 1.00 97.06 152 LEU A O 1
ATOM 1092 N N . PRO A 1 153 ? -2.975 -7.360 -11.308 1.00 95.50 153 PRO A N 1
ATOM 1093 C CA . PRO A 1 153 ? -2.451 -7.575 -12.657 1.00 95.50 153 PRO A CA 1
ATOM 1094 C C . PRO A 1 153 ? -0.931 -7.805 -12.707 1.00 95.50 153 PRO A C 1
ATOM 1096 O O . PRO A 1 153 ? -0.156 -7.108 -12.054 1.00 95.50 153 PRO A O 1
ATOM 1099 N N . GLY A 1 154 ? -0.493 -8.779 -13.506 1.00 93.81 154 GLY A N 1
ATOM 1100 C CA . GLY A 1 154 ? 0.915 -8.982 -13.850 1.00 93.81 154 GLY A CA 1
ATOM 1101 C C . GLY A 1 154 ? 1.386 -8.113 -15.023 1.00 93.81 154 GLY A C 1
ATOM 1102 O O . GLY A 1 154 ? 0.923 -6.992 -15.217 1.00 93.81 154 GLY A O 1
ATOM 1103 N N . GLY A 1 155 ? 2.328 -8.643 -15.804 1.00 91.00 155 GLY A N 1
ATOM 1104 C CA . GLY A 1 155 ? 2.873 -8.015 -17.008 1.00 91.00 155 GLY A CA 1
ATOM 1105 C C . GLY A 1 155 ? 1.930 -8.047 -18.216 1.00 91.00 155 GLY A C 1
ATOM 1106 O O . GLY A 1 155 ? 0.911 -8.736 -18.230 1.00 91.00 155 GLY A O 1
ATOM 1107 N N . ASP A 1 156 ? 2.312 -7.354 -19.289 1.00 81.31 156 ASP A N 1
ATOM 1108 C CA . ASP A 1 156 ? 1.578 -7.237 -20.563 1.00 81.31 156 ASP A CA 1
ATOM 1109 C C . ASP A 1 156 ? 1.765 -8.447 -21.507 1.00 81.31 156 ASP A C 1
ATOM 1111 O O . ASP A 1 156 ? 1.468 -8.392 -22.703 1.00 81.31 156 ASP A O 1
ATOM 1115 N N . GLY A 1 157 ? 2.232 -9.577 -20.972 1.00 75.44 157 GLY A N 1
ATOM 1116 C CA . GLY A 1 157 ? 2.429 -10.830 -21.695 1.00 75.44 157 GLY A CA 1
ATOM 1117 C C . GLY A 1 157 ? 3.682 -11.576 -21.244 1.00 75.44 157 GLY A C 1
ATOM 1118 O O . GLY A 1 157 ? 4.282 -11.282 -20.214 1.00 75.44 157 GLY A O 1
ATOM 1119 N N . VAL A 1 158 ? 4.104 -12.574 -22.025 1.00 70.81 158 VAL A N 1
ATOM 1120 C CA . VAL A 1 158 ? 5.296 -13.374 -21.700 1.00 70.81 158 VAL A CA 1
ATOM 1121 C C . VAL A 1 158 ? 6.557 -12.517 -21.818 1.00 70.81 158 VAL A C 1
ATOM 1123 O O . VAL A 1 158 ? 7.013 -12.227 -22.922 1.00 70.81 158 VAL A O 1
ATOM 1126 N N . GLY A 1 159 ? 7.126 -12.143 -20.669 1.00 71.12 159 GLY A N 1
ATOM 1127 C CA . GLY A 1 159 ? 8.348 -11.340 -20.574 1.00 71.12 159 GLY A CA 1
ATOM 1128 C C . GLY A 1 159 ? 8.145 -9.841 -20.802 1.00 71.12 159 GLY A C 1
ATOM 1129 O O . GLY A 1 159 ? 9.127 -9.100 -20.786 1.00 71.12 159 GLY A O 1
ATOM 1130 N N . GLY A 1 160 ? 6.902 -9.403 -21.004 1.00 88.88 160 GLY A N 1
ATOM 1131 C CA . GLY A 1 160 ? 6.558 -7.993 -21.081 1.00 88.88 160 GLY A CA 1
ATOM 1132 C C . GLY A 1 160 ? 6.439 -7.387 -19.678 1.00 88.88 160 GLY A C 1
ATOM 1133 O O . GLY A 1 160 ? 5.878 -8.011 -18.777 1.00 88.88 160 GLY A O 1
ATOM 1134 N N . LEU A 1 161 ? 7.035 -6.210 -19.483 1.00 94.81 161 LEU A N 1
ATOM 1135 C CA . LEU A 1 161 ? 7.000 -5.467 -18.226 1.00 94.81 161 LEU A CA 1
ATOM 1136 C C . LEU A 1 161 ? 5.839 -4.470 -18.269 1.00 94.81 161 LEU A C 1
ATOM 1138 O O . LEU A 1 161 ? 5.857 -3.551 -19.087 1.00 94.81 161 LEU A O 1
ATOM 1142 N N . ALA A 1 162 ? 4.896 -4.596 -17.339 1.00 95.81 162 ALA A N 1
ATOM 1143 C CA . ALA A 1 162 ? 3.852 -3.601 -17.114 1.00 95.81 162 ALA A CA 1
ATOM 1144 C C . ALA A 1 162 ? 4.009 -2.971 -15.729 1.00 95.81 162 ALA A C 1
ATOM 1146 O O . ALA A 1 162 ? 4.412 -3.648 -14.783 1.00 95.81 162 ALA A O 1
ATOM 1147 N N . CYS A 1 163 ? 3.668 -1.688 -15.616 1.00 96.69 163 CYS A N 1
ATOM 1148 C CA . CYS A 1 163 ? 3.629 -0.971 -14.348 1.00 96.69 163 CYS A CA 1
ATOM 1149 C C . CYS A 1 163 ? 2.190 -0.554 -14.032 1.00 96.69 163 CYS A C 1
ATOM 1151 O O . CYS A 1 163 ? 1.469 -0.046 -14.897 1.00 96.69 163 CYS A O 1
ATOM 1153 N N . SER A 1 164 ? 1.780 -0.782 -12.792 1.00 95.56 164 SER A N 1
ATOM 1154 C CA . SER A 1 164 ? 0.396 -0.673 -12.347 1.00 95.56 164 SER A CA 1
ATOM 1155 C C . SER A 1 164 ? 0.307 0.150 -11.069 1.00 95.56 164 SER A C 1
ATOM 1157 O O . SER A 1 164 ? 1.126 -0.022 -10.168 1.00 95.56 164 SER A O 1
ATOM 1159 N N . PHE A 1 165 ? -0.714 1.001 -10.985 1.00 94.94 165 PHE A N 1
ATOM 1160 C CA . PHE A 1 165 ? -1.170 1.644 -9.755 1.00 94.94 165 PHE A CA 1
ATOM 1161 C C . PHE A 1 165 ? -2.417 0.911 -9.260 1.00 94.94 165 PHE A C 1
ATOM 1163 O O . PHE A 1 165 ? -3.353 0.700 -10.038 1.00 94.94 165 PHE A O 1
ATOM 1170 N N . VAL A 1 166 ? -2.440 0.538 -7.984 1.00 96.06 166 VAL A N 1
ATOM 1171 C CA . VAL A 1 166 ? -3.578 -0.137 -7.346 1.00 96.06 166 VAL A CA 1
ATOM 1172 C C . VAL A 1 166 ? -3.963 0.632 -6.096 1.00 96.06 166 VAL A C 1
ATOM 1174 O O . VAL A 1 166 ? -3.110 0.912 -5.254 1.00 96.06 166 VAL A O 1
ATOM 1177 N N . ALA A 1 167 ? -5.250 0.950 -5.972 1.00 95.44 167 ALA A N 1
ATOM 1178 C CA . ALA A 1 167 ? -5.806 1.483 -4.738 1.00 95.44 167 ALA A CA 1
ATOM 1179 C C . ALA A 1 167 ? -6.170 0.317 -3.815 1.00 95.44 167 ALA A C 1
ATOM 1181 O O . ALA A 1 167 ? -6.843 -0.624 -4.227 1.00 95.44 167 ALA A O 1
ATOM 1182 N N . LEU A 1 168 ? -5.724 0.369 -2.572 1.00 95.31 168 LEU A N 1
ATOM 1183 C CA . LEU A 1 168 ? -6.143 -0.510 -1.493 1.00 95.31 168 LEU A CA 1
ATOM 1184 C C . LEU A 1 168 ? -7.217 0.255 -0.721 1.00 95.31 168 LEU A C 1
ATOM 1186 O O . LEU A 1 168 ? -6.909 1.244 -0.058 1.00 95.31 168 LEU A O 1
ATOM 1190 N N . ASP A 1 169 ? -8.473 -0.152 -0.873 1.00 93.19 169 ASP A N 1
ATOM 1191 C CA . ASP A 1 169 ? -9.594 0.417 -0.128 1.00 93.19 169 ASP A CA 1
ATOM 1192 C C . ASP A 1 169 ? -9.646 -0.221 1.262 1.00 93.19 169 ASP A C 1
ATOM 1194 O O . ASP A 1 169 ? -9.833 -1.437 1.399 1.00 93.19 169 ASP A O 1
ATOM 1198 N N . LEU A 1 170 ? -9.438 0.622 2.271 1.00 91.88 170 LEU A N 1
ATOM 1199 C CA . LEU A 1 170 ? -9.403 0.280 3.691 1.00 91.88 170 LEU A CA 1
ATOM 1200 C C . LEU A 1 170 ? -10.711 0.648 4.399 1.00 91.88 170 LEU A C 1
ATOM 1202 O O . LEU A 1 170 ? -10.821 0.476 5.613 1.00 91.88 170 LEU A O 1
ATOM 1206 N N . THR A 1 171 ? -11.715 1.134 3.668 1.00 85.38 171 THR A N 1
ATOM 1207 C CA . THR A 1 171 ? -13.022 1.462 4.238 1.00 85.38 171 THR A CA 1
ATOM 1208 C C . THR A 1 171 ? -13.609 0.232 4.929 1.00 85.38 171 THR A C 1
ATOM 1210 O O . THR A 1 171 ? -13.711 -0.848 4.345 1.00 85.38 171 THR A O 1
ATOM 1213 N N . GLY A 1 172 ? -13.967 0.389 6.204 1.00 80.50 172 GLY A N 1
ATOM 1214 C CA . GLY A 1 172 ? -14.486 -0.698 7.040 1.00 80.50 172 GLY A CA 1
ATOM 1215 C C . GLY A 1 172 ? -13.429 -1.674 7.572 1.00 80.50 172 GLY A C 1
ATOM 1216 O O . GLY A 1 172 ? -13.785 -2.573 8.327 1.00 80.50 172 GLY A O 1
ATOM 1217 N N . ALA A 1 173 ? -12.145 -1.503 7.234 1.00 81.56 173 ALA A N 1
ATOM 1218 C CA . ALA A 1 173 ? -11.053 -2.312 7.784 1.00 81.56 173 ALA A CA 1
ATOM 1219 C C . ALA A 1 173 ? -10.547 -1.807 9.150 1.00 81.56 173 ALA A C 1
ATOM 1221 O O . ALA A 1 173 ? -9.790 -2.515 9.805 1.00 81.56 173 ALA A O 1
ATOM 1222 N N . GLY A 1 174 ? -10.954 -0.606 9.584 1.00 81.44 174 GLY A N 1
ATOM 1223 C CA . GLY A 1 174 ? -10.638 -0.083 10.921 1.00 81.44 174 GLY A CA 1
ATOM 1224 C C . GLY A 1 174 ? -9.157 0.245 11.139 1.00 81.44 174 GLY A C 1
ATOM 1225 O O . GLY A 1 174 ? -8.686 0.220 12.272 1.00 81.44 174 GLY A O 1
ATOM 1226 N N . VAL A 1 175 ? -8.408 0.525 10.067 1.00 87.44 175 VAL A N 1
ATOM 1227 C CA . VAL A 1 175 ? -6.957 0.732 10.140 1.00 87.44 175 VAL A CA 1
ATOM 1228 C C . VAL A 1 175 ? -6.653 2.075 10.790 1.00 87.44 175 VAL A C 1
ATOM 1230 O O . VAL A 1 175 ? -6.732 3.116 10.143 1.00 87.44 175 VAL A O 1
ATOM 1233 N N . CYS A 1 176 ? -6.288 2.042 12.065 1.00 87.25 176 CYS A N 1
ATOM 1234 C CA . CYS A 1 176 ? -5.820 3.218 12.773 1.00 87.25 176 CYS A CA 1
ATOM 1235 C C . CYS A 1 176 ? -4.296 3.320 12.691 1.00 87.25 176 CYS A C 1
ATOM 1237 O O . CYS A 1 176 ? -3.581 2.426 13.147 1.00 87.25 176 CYS A O 1
ATOM 1239 N N . LEU A 1 177 ? -3.806 4.424 12.135 1.00 87.81 177 LEU A N 1
ATOM 1240 C CA . LEU A 1 177 ? -2.392 4.762 12.140 1.00 87.81 177 LEU A CA 1
ATOM 1241 C C . LEU A 1 177 ? -2.165 5.903 13.129 1.00 87.81 177 LEU A C 1
ATOM 1243 O O . LEU A 1 177 ? -2.410 7.071 12.819 1.00 87.81 177 LEU A O 1
ATOM 1247 N N . ALA A 1 178 ? -1.706 5.553 14.326 1.00 80.00 178 ALA A N 1
ATOM 1248 C CA . ALA A 1 178 ? -0.983 6.494 15.163 1.00 80.00 178 ALA A CA 1
ATOM 1249 C C . ALA A 1 178 ? 0.378 6.722 14.513 1.00 80.00 178 ALA A C 1
ATOM 1251 O O . ALA A 1 178 ? 0.944 5.791 13.945 1.00 80.00 178 ALA A O 1
ATOM 1252 N N . GLY A 1 179 ? 0.910 7.929 14.586 1.00 66.12 179 GLY A N 1
ATOM 1253 C CA . GLY A 1 179 ? 2.331 8.079 14.339 1.00 66.12 179 GLY A CA 1
ATOM 1254 C C . GLY A 1 179 ? 3.021 8.593 15.595 1.00 66.12 179 GLY A C 1
ATOM 1255 O O . GLY A 1 179 ? 2.383 9.073 16.537 1.00 66.12 179 GLY A O 1
ATOM 1256 N N . THR A 1 180 ? 4.334 8.420 15.648 1.00 63.44 180 THR A N 1
ATOM 1257 C CA . THR A 1 180 ? 5.114 8.656 16.868 1.00 63.44 180 THR A CA 1
ATOM 1258 C C . THR A 1 180 ? 6.061 9.844 16.723 1.00 63.44 180 THR A C 1
ATOM 1260 O O . THR A 1 180 ? 6.430 10.212 15.617 1.00 63.44 180 THR A O 1
ATOM 1263 N N . ASP A 1 181 ? 6.346 10.488 17.863 1.00 57.34 181 ASP A N 1
ATOM 1264 C CA . ASP A 1 181 ? 7.048 11.771 18.077 1.00 57.34 181 ASP A CA 1
ATOM 1265 C C . ASP A 1 181 ? 8.242 12.034 17.135 1.00 57.34 181 ASP A C 1
ATOM 1267 O O . ASP A 1 181 ? 9.401 11.789 17.484 1.00 57.34 181 ASP A O 1
ATOM 1271 N N . GLY A 1 182 ? 7.949 12.580 15.954 1.00 56.47 182 GLY A N 1
ATOM 1272 C CA . GLY A 1 182 ? 8.922 13.134 15.031 1.00 56.47 182 GLY A CA 1
ATOM 1273 C C . GLY A 1 182 ? 9.033 14.647 15.222 1.00 56.47 182 GLY A C 1
ATOM 1274 O O . GLY A 1 182 ? 8.071 15.369 15.478 1.00 56.47 182 GLY A O 1
ATOM 1275 N N . THR A 1 183 ? 10.240 15.191 15.069 1.00 56.41 183 THR A N 1
ATOM 1276 C CA . THR A 1 183 ? 10.464 16.645 15.225 1.00 56.41 183 THR A CA 1
ATOM 1277 C C . THR A 1 183 ? 9.744 17.521 14.183 1.00 56.41 183 THR A C 1
ATOM 1279 O O . THR A 1 183 ? 9.684 18.740 14.358 1.00 56.41 183 THR A O 1
ATOM 1282 N N . THR A 1 184 ? 9.218 16.927 13.105 1.00 55.81 184 THR A N 1
ATOM 1283 C CA . THR A 1 184 ? 8.554 17.603 11.970 1.00 55.81 184 THR A CA 1
ATOM 1284 C C . THR A 1 184 ? 7.220 16.960 11.563 1.00 55.81 184 THR A C 1
ATOM 1286 O O . THR A 1 184 ? 6.696 17.264 10.487 1.00 55.81 184 THR A O 1
ATOM 1289 N N . GLY A 1 185 ? 6.664 16.091 12.407 1.00 61.41 185 GLY A N 1
ATOM 1290 C CA . GLY A 1 185 ? 5.413 15.366 12.187 1.00 61.41 185 GLY A CA 1
ATOM 1291 C C . GLY A 1 185 ? 5.443 14.031 12.913 1.00 61.41 185 GLY A C 1
ATOM 1292 O O . GLY A 1 185 ? 6.302 13.815 13.761 1.00 61.41 185 GLY A O 1
ATOM 1293 N N . PHE A 1 186 ? 4.507 13.149 12.595 1.00 72.12 186 PHE A N 1
ATOM 1294 C CA . PHE A 1 186 ? 4.510 11.811 13.156 1.00 72.12 186 PHE A CA 1
ATOM 1295 C C . PHE A 1 186 ? 5.084 10.796 12.176 1.00 72.12 186 PHE A C 1
ATOM 1297 O O . PHE A 1 186 ? 4.660 10.733 11.020 1.00 72.12 186 PHE A O 1
ATOM 1304 N N . ASP A 1 187 ? 6.013 9.986 12.663 1.00 78.00 187 ASP A N 1
ATOM 1305 C CA . ASP A 1 187 ? 6.732 9.016 11.847 1.00 78.00 187 ASP A CA 1
ATOM 1306 C C . ASP A 1 187 ? 5.899 7.741 11.744 1.00 78.00 187 ASP A C 1
ATOM 1308 O O . ASP A 1 187 ? 5.318 7.289 12.736 1.00 78.00 187 ASP A O 1
ATOM 1312 N N . PHE A 1 188 ? 5.849 7.156 10.549 1.00 83.31 188 PHE A N 1
ATOM 1313 C CA . PHE A 1 188 ? 5.249 5.847 10.324 1.00 83.31 188 PHE A CA 1
ATOM 1314 C C . PHE A 1 188 ? 6.109 5.016 9.374 1.00 83.31 188 PHE A C 1
ATOM 1316 O O . PHE A 1 188 ? 6.806 5.542 8.504 1.00 83.31 188 PHE A O 1
ATOM 1323 N N . GLY A 1 189 ? 6.039 3.698 9.530 1.00 84.75 189 GLY A N 1
ATOM 1324 C CA . GLY A 1 189 ? 6.713 2.749 8.652 1.00 84.75 189 GLY A CA 1
ATOM 1325 C C . GLY A 1 189 ? 5.732 2.058 7.718 1.00 84.75 189 GLY A C 1
ATOM 1326 O O . GLY A 1 189 ? 4.558 1.857 8.046 1.00 84.75 189 GLY A O 1
ATOM 1327 N N . TYR A 1 190 ? 6.229 1.600 6.578 1.00 88.94 190 TYR A N 1
ATOM 1328 C CA . TYR A 1 190 ? 5.495 0.694 5.708 1.00 88.94 190 TYR A CA 1
ATOM 1329 C C . TYR A 1 190 ? 6.432 -0.271 4.986 1.00 88.94 190 TYR A C 1
ATOM 1331 O O . TYR A 1 190 ? 7.570 0.059 4.657 1.00 88.94 190 TYR A O 1
ATOM 1339 N N . SER A 1 191 ? 5.959 -1.486 4.718 1.00 88.31 191 SER A N 1
ATOM 1340 C CA . SER A 1 191 ? 6.724 -2.476 3.957 1.00 88.31 191 SER A CA 1
ATOM 1341 C C . SER A 1 191 ? 5.909 -3.140 2.864 1.00 88.31 191 SER A C 1
ATOM 1343 O O . SER A 1 191 ? 4.686 -3.215 2.958 1.00 88.31 191 SER A O 1
ATOM 1345 N N . TYR A 1 192 ? 6.601 -3.643 1.841 1.00 89.69 192 TYR A N 1
ATOM 1346 C CA . TYR A 1 192 ? 6.013 -4.397 0.738 1.00 89.69 192 TYR A CA 1
ATOM 1347 C C . TYR A 1 192 ? 6.750 -5.703 0.511 1.00 89.69 192 TYR A C 1
ATOM 1349 O O . TYR A 1 192 ? 7.983 -5.762 0.567 1.00 89.69 192 TYR A O 1
ATOM 1357 N N . ARG A 1 193 ? 5.988 -6.725 0.134 1.00 92.75 193 ARG A N 1
ATOM 1358 C CA . ARG A 1 193 ? 6.479 -7.932 -0.524 1.00 92.75 193 ARG A CA 1
ATOM 1359 C C . ARG A 1 193 ? 5.542 -8.271 -1.660 1.00 92.75 193 ARG A C 1
ATOM 1361 O O . ARG A 1 193 ? 4.339 -8.418 -1.465 1.00 92.75 193 ARG A O 1
ATOM 1368 N N . PHE A 1 194 ? 6.108 -8.406 -2.845 1.00 95.19 194 PHE A N 1
ATOM 1369 C CA . PHE A 1 194 ? 5.361 -8.787 -4.031 1.00 95.19 194 PHE A CA 1
ATOM 1370 C C . PHE A 1 194 ? 5.621 -10.253 -4.342 1.00 95.19 194 PHE A C 1
ATOM 1372 O O . PHE A 1 194 ? 6.765 -10.701 -4.270 1.00 95.19 194 PHE A O 1
ATOM 1379 N N . PHE A 1 195 ? 4.578 -10.977 -4.734 1.00 96.06 195 PHE A N 1
ATOM 1380 C CA . PHE A 1 195 ? 4.660 -12.385 -5.094 1.00 96.06 195 PHE A CA 1
ATOM 1381 C C . PHE A 1 195 ? 4.209 -12.607 -6.536 1.00 96.06 195 PHE A C 1
ATOM 1383 O O . PHE A 1 195 ? 3.156 -12.114 -6.946 1.00 96.06 195 PHE A O 1
ATOM 1390 N N . GLY A 1 196 ? 4.989 -13.340 -7.329 1.00 93.94 196 GLY A N 1
ATOM 1391 C CA . GLY A 1 196 ? 4.674 -13.581 -8.734 1.00 93.94 196 GLY A CA 1
ATOM 1392 C C . GLY A 1 196 ? 5.669 -14.470 -9.482 1.00 93.94 196 GLY A C 1
ATOM 1393 O O . GLY A 1 196 ? 6.791 -14.714 -9.062 1.00 93.94 196 GLY A O 1
ATOM 1394 N N . SER A 1 197 ? 5.255 -14.938 -10.662 1.00 89.56 197 SER A N 1
ATOM 1395 C CA . SER A 1 197 ? 6.033 -15.871 -11.504 1.00 89.56 197 SER A CA 1
ATOM 1396 C C . SER A 1 197 ? 7.143 -15.222 -12.352 1.00 89.56 197 SER A C 1
ATOM 1398 O O . SER A 1 197 ? 7.798 -15.902 -13.145 1.00 89.56 197 SER A O 1
ATOM 1400 N N . GLY A 1 198 ? 7.304 -13.901 -12.250 1.00 82.81 198 GLY A N 1
ATOM 1401 C CA . GLY A 1 198 ? 8.176 -13.091 -13.098 1.00 82.81 198 GLY A CA 1
ATOM 1402 C C . GLY A 1 198 ? 9.628 -13.004 -12.619 1.00 82.81 198 GLY A C 1
ATOM 1403 O O . GLY A 1 198 ? 9.952 -13.315 -11.479 1.00 82.81 198 GLY A O 1
ATOM 1404 N N . SER A 1 199 ? 10.510 -12.538 -13.504 1.00 86.38 199 SER A N 1
ATOM 1405 C CA . SER A 1 199 ? 11.902 -12.184 -13.178 1.00 86.38 199 SER A CA 1
ATOM 1406 C C . SER A 1 199 ? 12.091 -10.698 -12.856 1.00 86.38 199 SER A C 1
ATOM 1408 O O . SER A 1 199 ? 13.181 -10.293 -12.455 1.00 86.38 199 SER A O 1
ATOM 1410 N N . ALA A 1 200 ? 11.074 -9.883 -13.140 1.00 92.94 200 ALA A N 1
ATOM 1411 C CA . ALA A 1 200 ? 11.033 -8.460 -12.866 1.00 92.94 200 ALA A CA 1
ATOM 1412 C C . ALA A 1 200 ? 9.801 -8.175 -12.012 1.00 92.94 200 ALA A C 1
ATOM 1414 O O . ALA A 1 200 ? 8.684 -8.306 -12.513 1.00 92.94 200 ALA A O 1
ATOM 1415 N N . LEU A 1 201 ? 10.008 -7.848 -10.738 1.00 94.69 201 LEU A N 1
ATOM 1416 C CA . LEU A 1 201 ? 8.934 -7.572 -9.791 1.00 94.69 201 LEU A CA 1
ATOM 1417 C C . LEU A 1 201 ? 9.419 -6.639 -8.679 1.00 94.69 201 LEU A C 1
ATOM 1419 O O . LEU A 1 201 ? 10.442 -6.903 -8.045 1.00 94.69 201 LEU A O 1
ATOM 1423 N N . GLY A 1 202 ? 8.668 -5.567 -8.442 1.00 94.56 202 GLY A N 1
ATOM 1424 C CA . GLY A 1 202 ? 8.876 -4.682 -7.301 1.00 94.56 202 GLY A CA 1
ATOM 1425 C C . GLY A 1 202 ? 8.254 -3.297 -7.485 1.00 94.56 202 GLY A C 1
ATOM 1426 O O . GLY A 1 202 ? 7.587 -3.050 -8.495 1.00 94.56 202 GLY A O 1
ATOM 1427 N N . PRO A 1 203 ? 8.429 -2.399 -6.505 1.00 94.44 203 PRO A N 1
ATOM 1428 C CA . PRO A 1 203 ? 7.735 -1.125 -6.454 1.00 94.44 203 PRO A CA 1
ATOM 1429 C C . PRO A 1 203 ? 8.316 -0.121 -7.448 1.00 94.44 203 PRO A C 1
ATOM 1431 O O . PRO A 1 203 ? 9.515 -0.130 -7.751 1.00 94.44 203 PRO A O 1
ATOM 1434 N N . ILE A 1 204 ? 7.461 0.785 -7.916 1.00 93.81 204 ILE A N 1
ATOM 1435 C CA . ILE A 1 204 ? 7.902 1.990 -8.627 1.00 93.81 204 ILE A CA 1
ATOM 1436 C C . ILE A 1 204 ? 8.591 2.918 -7.625 1.00 93.81 204 ILE A C 1
ATOM 1438 O O . ILE A 1 204 ? 8.133 3.070 -6.492 1.00 93.81 204 ILE A O 1
ATOM 1442 N N . LEU A 1 205 ? 9.682 3.546 -8.056 1.00 89.56 205 LEU A N 1
ATOM 1443 C CA . LEU A 1 205 ? 10.389 4.567 -7.291 1.00 89.56 205 LEU A CA 1
ATOM 1444 C C . LEU A 1 205 ? 9.836 5.953 -7.649 1.00 89.56 205 LEU A C 1
ATOM 1446 O O . LEU A 1 205 ? 9.570 6.252 -8.818 1.00 89.56 205 LEU A O 1
ATOM 1450 N N . THR A 1 206 ? 9.678 6.815 -6.657 1.00 85.38 206 THR A N 1
ATOM 1451 C CA . THR A 1 206 ? 9.099 8.162 -6.766 1.00 85.38 206 THR A CA 1
ATOM 1452 C C . THR A 1 206 ? 9.820 9.146 -5.845 1.00 85.38 206 THR A C 1
ATOM 1454 O O . THR A 1 206 ? 10.814 8.810 -5.203 1.00 85.38 206 THR A O 1
ATOM 1457 N N . GLY A 1 207 ? 9.360 10.394 -5.816 1.00 74.31 207 GLY A N 1
ATOM 1458 C CA . GLY A 1 207 ? 9.955 11.465 -5.019 1.00 74.31 207 GLY A CA 1
ATOM 1459 C C . GLY A 1 207 ? 11.047 12.203 -5.785 1.00 74.31 207 GLY A C 1
ATOM 1460 O O . GLY A 1 207 ? 12.074 12.536 -5.208 1.00 74.31 207 GLY A O 1
ATOM 1461 N N . ASP A 1 208 ? 10.861 12.399 -7.096 1.00 72.81 208 ASP A N 1
ATOM 1462 C CA . ASP A 1 208 ? 11.710 13.289 -7.893 1.00 72.81 208 ASP A CA 1
ATOM 1463 C C . ASP A 1 208 ? 11.424 14.761 -7.506 1.00 72.81 208 ASP A C 1
ATOM 1465 O O . ASP A 1 208 ? 10.321 15.252 -7.784 1.00 72.81 208 ASP A O 1
ATOM 1469 N N . PRO A 1 209 ? 12.373 15.484 -6.876 1.00 62.06 209 PRO A N 1
ATOM 1470 C CA . PRO A 1 209 ? 12.182 16.883 -6.485 1.00 62.06 209 PRO A CA 1
ATOM 1471 C C . PRO A 1 209 ? 12.017 17.846 -7.648 1.00 62.06 209 PRO A C 1
ATOM 1473 O O . PRO A 1 209 ? 11.436 18.916 -7.461 1.00 62.06 209 PRO A O 1
ATOM 1476 N N . ASP A 1 210 ? 12.497 17.488 -8.837 1.00 67.44 210 ASP A N 1
ATOM 1477 C CA . ASP A 1 210 ? 12.351 18.335 -10.019 1.00 67.44 210 ASP A CA 1
ATOM 1478 C C . ASP A 1 210 ? 10.949 18.203 -10.640 1.00 67.44 210 ASP A C 1
ATOM 1480 O O . ASP A 1 210 ? 10.557 19.020 -11.479 1.00 67.44 210 ASP A O 1
ATOM 1484 N N . ASN A 1 211 ? 10.175 17.195 -10.221 1.00 66.06 211 ASN A N 1
ATOM 1485 C CA . ASN A 1 211 ? 8.876 16.850 -10.788 1.00 66.06 211 ASN A CA 1
ATOM 1486 C C . ASN A 1 211 ? 7.772 16.703 -9.724 1.00 66.06 211 ASN A C 1
ATOM 1488 O O . ASN A 1 211 ? 6.805 15.961 -9.929 1.00 66.06 211 ASN A O 1
ATOM 1492 N N . CYS A 1 212 ? 7.893 17.400 -8.586 1.00 63.91 212 CYS A N 1
ATOM 1493 C CA . CYS A 1 212 ? 6.846 17.360 -7.570 1.00 63.91 212 CYS A CA 1
ATOM 1494 C C . CYS A 1 212 ? 5.523 17.960 -8.078 1.00 63.91 212 CYS A C 1
ATOM 1496 O O . CYS A 1 212 ? 5.519 19.053 -8.660 1.00 63.91 212 CYS A O 1
ATOM 1498 N N . PRO A 1 213 ? 4.377 17.293 -7.833 1.00 57.44 213 PRO A N 1
ATOM 1499 C CA . PRO A 1 213 ? 3.062 17.865 -8.086 1.00 57.44 213 PRO A CA 1
ATOM 1500 C C . PRO A 1 213 ? 2.802 18.992 -7.078 1.00 57.44 213 PRO A C 1
ATOM 1502 O O . PRO A 1 213 ? 2.192 18.803 -6.032 1.00 57.44 213 PRO A O 1
ATOM 1505 N N . ALA A 1 214 ? 3.300 20.190 -7.374 1.00 46.66 214 ALA A N 1
ATOM 1506 C CA . ALA A 1 214 ? 3.102 21.348 -6.517 1.00 46.66 214 ALA A CA 1
ATOM 1507 C C . ALA A 1 214 ? 1.600 21.660 -6.353 1.00 46.66 214 ALA A C 1
ATOM 1509 O O . ALA A 1 214 ? 0.924 21.998 -7.326 1.00 46.66 214 ALA A O 1
ATOM 1510 N N . GLY A 1 215 ? 1.106 21.630 -5.110 1.00 46.69 215 GLY A N 1
ATOM 1511 C CA . GLY A 1 215 ? -0.180 22.231 -4.740 1.00 46.69 215 GLY A CA 1
ATOM 1512 C C . GLY A 1 215 ? -1.432 21.382 -4.974 1.00 46.69 215 GLY A C 1
ATOM 1513 O O . GLY A 1 215 ? -2.488 21.957 -5.235 1.00 46.69 215 GLY A O 1
ATOM 1514 N N . ASP A 1 216 ? -1.350 20.054 -4.857 1.00 49.91 216 ASP A N 1
ATOM 1515 C CA . ASP A 1 216 ? -2.547 19.192 -4.874 1.00 49.91 216 ASP A CA 1
ATOM 1516 C C . ASP A 1 216 ? -3.385 19.254 -3.579 1.00 49.91 216 ASP A C 1
ATOM 1518 O O . ASP A 1 216 ? -4.511 18.770 -3.555 1.00 49.91 216 ASP A O 1
ATOM 1522 N N . GLY A 1 217 ? -2.878 19.911 -2.529 1.00 47.47 217 GLY A N 1
ATOM 1523 C CA . GLY A 1 217 ? -3.591 20.113 -1.265 1.00 47.47 217 GLY A CA 1
ATOM 1524 C C . GLY A 1 217 ? -3.332 19.045 -0.202 1.00 47.47 217 GLY A C 1
ATOM 1525 O O . GLY A 1 217 ? -3.880 19.164 0.889 1.00 47.47 217 GLY A O 1
ATOM 1526 N N . THR A 1 218 ? -2.484 18.055 -0.485 1.00 52.28 218 THR A N 1
ATOM 1527 C CA . THR A 1 218 ? -2.053 17.036 0.483 1.00 52.28 218 THR A CA 1
ATOM 1528 C C . THR A 1 218 ? -1.060 17.617 1.500 1.00 52.28 218 THR A C 1
ATOM 1530 O O . THR A 1 218 ? -0.305 18.545 1.192 1.00 52.28 218 THR A O 1
ATOM 1533 N N . PHE A 1 219 ? -1.085 17.130 2.745 1.00 60.22 219 PHE A N 1
ATOM 1534 C CA . PHE A 1 219 ? -0.351 17.773 3.850 1.00 60.22 219 PHE A CA 1
ATOM 1535 C C . PHE A 1 219 ? 1.153 17.501 3.845 1.00 60.22 219 PHE A C 1
ATOM 1537 O O . PHE A 1 219 ? 1.928 18.391 4.194 1.00 60.22 219 PHE A O 1
ATOM 1544 N N . TYR A 1 220 ? 1.558 16.300 3.429 1.00 64.56 220 TYR A N 1
ATOM 1545 C CA . TYR A 1 220 ? 2.959 15.920 3.271 1.00 64.56 220 TYR A CA 1
ATOM 1546 C C . TYR A 1 220 ? 3.183 15.384 1.868 1.00 64.56 220 TYR A C 1
ATOM 1548 O O . TYR A 1 220 ? 2.658 14.336 1.494 1.00 64.56 220 TYR A O 1
ATOM 1556 N N . GLN A 1 221 ? 3.986 16.122 1.108 1.00 64.00 221 GLN A N 1
ATOM 1557 C CA . GLN A 1 221 ? 4.446 15.735 -0.215 1.00 64.00 221 GLN A CA 1
ATOM 1558 C C . GLN A 1 221 ? 5.941 15.467 -0.158 1.00 64.00 221 GLN A C 1
ATOM 1560 O O . GLN A 1 221 ? 6.699 16.349 0.242 1.00 64.00 221 GLN A O 1
ATOM 1565 N N . ASN A 1 222 ? 6.374 14.286 -0.589 1.00 58.16 222 ASN A N 1
ATOM 1566 C CA . ASN A 1 222 ? 7.787 14.057 -0.857 1.00 58.16 222 ASN A CA 1
ATOM 1567 C C . ASN A 1 222 ? 8.127 14.567 -2.272 1.00 58.16 222 ASN A C 1
ATOM 1569 O O . ASN A 1 222 ? 7.491 14.120 -3.237 1.00 58.16 222 ASN A O 1
ATOM 1573 N N . PRO A 1 223 ? 9.128 15.455 -2.421 1.00 53.53 223 PRO A N 1
ATOM 1574 C CA . PRO A 1 223 ? 9.965 16.034 -1.362 1.00 53.53 223 PRO A CA 1
ATOM 1575 C C . PRO A 1 223 ? 9.390 17.339 -0.782 1.00 53.53 223 PRO A C 1
ATOM 1577 O O . PRO A 1 223 ? 8.872 18.195 -1.502 1.00 53.53 223 PRO A O 1
ATOM 1580 N N . VAL A 1 224 ? 9.494 17.492 0.545 1.00 51.78 224 VAL A N 1
ATOM 1581 C CA . VAL A 1 224 ? 8.912 18.618 1.296 1.00 51.78 224 VAL A CA 1
ATOM 1582 C C . VAL A 1 224 ? 9.791 19.865 1.119 1.00 51.78 224 VAL A C 1
ATOM 1584 O O . VAL A 1 224 ? 10.997 19.817 1.342 1.00 51.78 224 VAL A O 1
ATOM 1587 N N . VAL A 1 225 ? 9.154 20.999 0.806 1.00 43.59 225 VAL A N 1
ATOM 1588 C CA . VAL A 1 225 ? 9.709 22.358 0.596 1.00 43.59 225 VAL A CA 1
ATOM 1589 C C . VAL A 1 225 ? 10.184 22.645 -0.823 1.00 43.59 225 VAL A C 1
ATOM 1591 O O . VAL A 1 225 ? 11.366 22.545 -1.108 1.00 43.59 225 VAL A O 1
ATOM 1594 N N . GLY A 1 226 ? 9.246 23.145 -1.640 1.00 47.81 226 GLY A N 1
ATOM 1595 C CA . GLY A 1 226 ? 9.509 23.774 -2.931 1.00 47.81 226 GLY A CA 1
ATOM 1596 C C . GLY A 1 226 ? 10.094 22.795 -3.943 1.00 47.81 226 GLY A C 1
ATOM 1597 O O . GLY A 1 226 ? 11.080 22.124 -3.692 1.00 47.81 226 GLY A O 1
ATOM 1598 N N . CYS A 1 227 ? 9.570 22.757 -5.160 1.00 49.34 227 CYS A N 1
ATOM 1599 C CA . CYS A 1 227 ? 10.271 22.094 -6.265 1.00 49.34 227 CYS A CA 1
ATOM 1600 C C . CYS A 1 227 ? 11.574 22.852 -6.653 1.00 49.34 227 CYS A C 1
ATOM 1602 O O . CYS A 1 227 ? 11.861 23.052 -7.828 1.00 49.34 227 CYS A O 1
ATOM 1604 N N . ASP A 1 228 ? 12.313 23.390 -5.672 1.00 44.72 228 ASP A N 1
ATOM 1605 C CA . ASP A 1 228 ? 13.561 24.139 -5.777 1.00 44.72 228 ASP A CA 1
ATOM 1606 C C . ASP A 1 228 ? 14.800 23.262 -5.511 1.00 44.72 228 ASP A C 1
ATOM 1608 O O . ASP A 1 228 ? 15.923 23.771 -5.475 1.00 44.72 228 ASP A O 1
ATOM 1612 N N . GLY A 1 229 ? 14.604 21.943 -5.391 1.00 43.81 229 GLY A N 1
ATOM 1613 C CA . GLY A 1 229 ? 15.677 20.957 -5.304 1.00 43.81 229 GLY A CA 1
ATOM 1614 C C . GLY A 1 229 ? 16.330 20.845 -3.925 1.00 43.81 229 GLY A C 1
ATOM 1615 O O . GLY A 1 229 ? 17.407 20.249 -3.829 1.00 43.81 229 GLY A O 1
ATOM 1616 N N . ALA A 1 230 ? 15.722 21.407 -2.873 1.00 41.59 230 ALA A N 1
ATOM 1617 C CA . ALA A 1 230 ? 16.235 21.344 -1.500 1.00 41.59 230 ALA A CA 1
ATOM 1618 C C . ALA A 1 230 ? 15.578 20.266 -0.615 1.00 41.59 230 ALA A C 1
ATOM 1620 O O . ALA A 1 230 ? 16.058 20.036 0.496 1.00 41.59 230 ALA A O 1
ATOM 1621 N N . GLY A 1 231 ? 14.504 19.621 -1.075 1.00 45.75 231 GLY A N 1
ATOM 1622 C CA . GLY A 1 231 ? 13.746 18.684 -0.251 1.00 45.75 231 GLY A CA 1
ATOM 1623 C C . GLY A 1 231 ? 14.446 17.332 -0.050 1.00 45.75 231 GLY A C 1
ATOM 1624 O O . GLY A 1 231 ? 14.968 16.719 -0.979 1.00 45.75 231 GLY A O 1
ATOM 1625 N N . THR A 1 232 ? 14.481 16.899 1.205 1.00 45.56 232 THR A N 1
ATOM 1626 C CA . THR A 1 232 ? 15.074 15.661 1.727 1.00 45.56 232 THR A CA 1
ATOM 1627 C C . THR A 1 232 ? 14.051 14.527 1.675 1.00 45.56 232 THR A C 1
ATOM 1629 O O . THR A 1 232 ? 13.250 14.431 2.603 1.00 45.56 232 THR A O 1
ATOM 1632 N N . GLY A 1 233 ? 14.036 13.756 0.581 1.00 50.56 233 GLY A N 1
ATOM 1633 C CA . GLY A 1 233 ? 13.203 12.560 0.355 1.00 50.56 233 GLY A CA 1
ATOM 1634 C C . GLY A 1 233 ? 11.917 12.432 1.188 1.00 50.56 233 GLY A C 1
ATOM 1635 O O . GLY A 1 233 ? 11.119 13.370 1.242 1.00 50.56 233 GLY A O 1
ATOM 1636 N N . SER A 1 234 ? 11.663 11.259 1.787 1.00 51.00 234 SER A N 1
ATOM 1637 C CA . SER A 1 234 ? 10.401 10.914 2.489 1.00 51.00 234 SER A CA 1
ATOM 1638 C C . SER A 1 234 ? 10.063 11.811 3.688 1.00 51.00 234 SER A C 1
ATOM 1640 O O . SER A 1 234 ? 8.989 11.677 4.276 1.00 51.00 234 SER A O 1
ATOM 1642 N N . GLY A 1 235 ? 10.949 12.753 4.021 1.00 49.25 235 GLY A N 1
ATOM 1643 C CA . GLY A 1 235 ? 10.829 13.692 5.127 1.00 49.25 235 GLY A CA 1
ATOM 1644 C C . GLY A 1 235 ? 11.980 13.592 6.132 1.00 49.25 235 GLY A C 1
ATOM 1645 O O . GLY A 1 235 ? 12.160 14.536 6.900 1.00 49.25 235 GL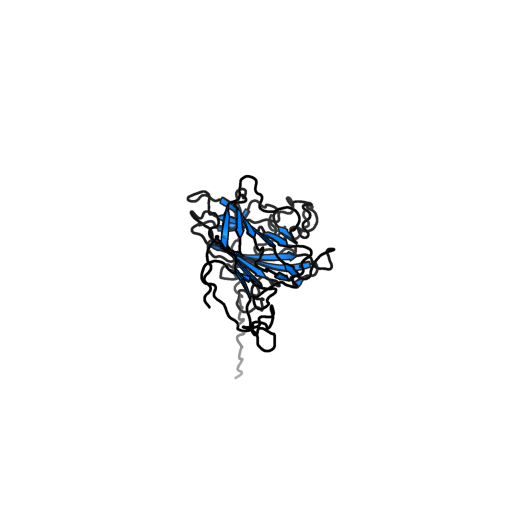Y A O 1
ATOM 1646 N N . PHE A 1 236 ? 12.801 12.527 6.100 1.00 44.94 236 PHE A N 1
ATOM 1647 C CA . PHE A 1 236 ? 13.878 12.267 7.073 1.00 44.94 236 PHE A CA 1
ATOM 1648 C C . PHE A 1 236 ? 15.295 12.246 6.476 1.00 44.94 236 PHE A C 1
ATOM 1650 O O . PHE A 1 236 ? 16.032 11.264 6.478 1.00 44.94 236 PHE A O 1
ATOM 1657 N N . GLY A 1 237 ? 15.782 13.428 6.103 1.00 50.38 237 GLY A N 1
ATOM 1658 C CA . GLY A 1 237 ? 17.200 13.602 5.789 1.00 50.38 237 GLY A CA 1
ATOM 1659 C C . GLY A 1 237 ? 17.613 12.964 4.458 1.00 50.38 237 GLY A C 1
ATOM 1660 O O . GLY A 1 237 ? 16.955 13.146 3.449 1.00 50.38 237 GLY A O 1
ATOM 1661 N N . ALA A 1 238 ? 18.798 12.355 4.407 1.00 48.19 238 ALA A N 1
ATOM 1662 C CA . ALA A 1 238 ? 19.399 11.870 3.154 1.00 48.19 238 ALA A CA 1
ATOM 1663 C C . ALA A 1 238 ? 19.452 10.333 3.055 1.00 48.19 238 ALA A C 1
ATOM 1665 O O . ALA A 1 238 ? 20.086 9.797 2.141 1.00 48.19 238 ALA A O 1
ATOM 1666 N N . GLN A 1 239 ? 18.878 9.626 4.034 1.00 49.25 239 GLN A N 1
ATOM 1667 C CA . GLN A 1 239 ? 18.926 8.167 4.156 1.00 49.25 239 GLN A CA 1
ATOM 1668 C C . GLN A 1 239 ? 17.528 7.581 4.029 1.00 49.25 239 GLN A C 1
ATOM 1670 O O . GLN A 1 239 ? 17.051 6.906 4.929 1.00 49.25 239 GLN A O 1
ATOM 1675 N N . ASP A 1 240 ? 16.917 7.792 2.877 1.00 56.78 240 ASP A N 1
ATOM 1676 C CA . ASP A 1 240 ? 15.563 7.314 2.636 1.00 56.78 240 ASP A CA 1
ATOM 1677 C C . ASP A 1 240 ? 15.610 5.959 1.914 1.00 56.78 240 ASP A C 1
ATOM 1679 O O . ASP A 1 240 ? 16.525 5.689 1.125 1.00 56.78 240 ASP A O 1
ATOM 1683 N N . SER A 1 241 ? 14.642 5.103 2.235 1.00 64.06 241 SER A N 1
ATOM 1684 C CA . SER A 1 241 ? 14.432 3.756 1.706 1.00 64.06 241 SER A CA 1
ATOM 1685 C C . SER A 1 241 ? 15.480 2.678 2.020 1.00 64.06 241 SER A C 1
ATOM 1687 O O . SER A 1 241 ? 16.685 2.763 1.741 1.00 64.06 241 SER A O 1
ATOM 1689 N N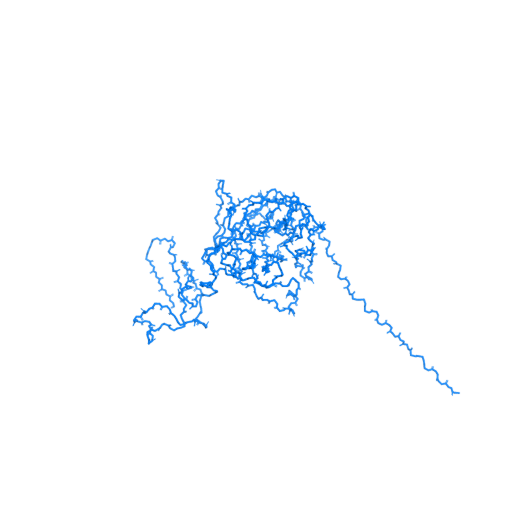 . PHE A 1 242 ? 14.963 1.562 2.536 1.00 66.25 242 PHE A N 1
ATOM 1690 C CA . PHE A 1 242 ? 15.738 0.400 2.940 1.00 66.25 242 PHE A CA 1
ATOM 1691 C C . PHE A 1 242 ? 15.148 -0.877 2.327 1.00 66.25 242 PHE A C 1
ATOM 1693 O O . PHE A 1 242 ? 13.948 -1.008 2.095 1.00 66.25 242 PHE A O 1
ATOM 1700 N N . PHE A 1 243 ? 15.981 -1.869 2.034 1.00 70.19 243 PHE A N 1
ATOM 1701 C CA . PHE A 1 243 ? 15.477 -3.188 1.645 1.00 70.19 243 PHE A CA 1
ATOM 1702 C C . PHE A 1 243 ? 16.184 -4.299 2.401 1.00 70.19 243 PHE A C 1
ATOM 1704 O O . PHE A 1 243 ? 17.288 -4.127 2.924 1.00 70.19 243 PHE A O 1
ATOM 1711 N N . LEU A 1 244 ? 15.508 -5.443 2.463 1.00 67.00 244 LEU A N 1
ATOM 1712 C CA . LEU A 1 244 ? 15.946 -6.624 3.184 1.00 67.00 244 LEU A CA 1
ATOM 1713 C C . LEU A 1 244 ? 16.389 -7.676 2.171 1.00 67.00 244 LEU A C 1
ATOM 1715 O O . LEU A 1 244 ? 15.561 -8.279 1.494 1.00 67.00 244 LEU A O 1
ATOM 1719 N N . ASP A 1 245 ? 17.689 -7.942 2.082 1.00 65.06 245 ASP A N 1
ATOM 1720 C CA . ASP A 1 245 ? 18.240 -8.940 1.148 1.00 65.06 245 ASP A CA 1
ATOM 1721 C C . ASP A 1 245 ? 18.481 -10.319 1.790 1.00 65.06 245 ASP A C 1
ATOM 1723 O O . ASP A 1 245 ? 19.155 -11.183 1.229 1.00 65.06 245 ASP A O 1
ATOM 1727 N N . GLY A 1 246 ? 17.940 -10.531 2.995 1.00 61.62 246 GLY A N 1
ATOM 1728 C CA . GLY A 1 246 ? 18.166 -11.730 3.804 1.00 61.62 246 GLY A CA 1
ATOM 1729 C C . GLY A 1 246 ? 19.542 -11.791 4.483 1.00 61.62 246 GLY A C 1
ATOM 1730 O O . GLY A 1 246 ? 19.758 -12.677 5.311 1.00 61.62 246 GLY A O 1
ATOM 1731 N N . VAL A 1 247 ? 20.456 -10.862 4.181 1.00 61.94 247 VAL A N 1
ATOM 1732 C CA . VAL A 1 247 ? 21.773 -10.706 4.829 1.00 61.94 247 VAL A CA 1
ATOM 1733 C C . VAL A 1 247 ? 21.788 -9.482 5.748 1.00 61.94 247 VAL A C 1
ATOM 1735 O O . VAL A 1 247 ? 22.524 -9.466 6.736 1.00 61.94 247 VAL A O 1
ATOM 1738 N N . GLY A 1 248 ? 20.939 -8.491 5.481 1.00 66.50 248 GLY A N 1
ATOM 1739 C CA . GLY A 1 248 ? 20.700 -7.371 6.380 1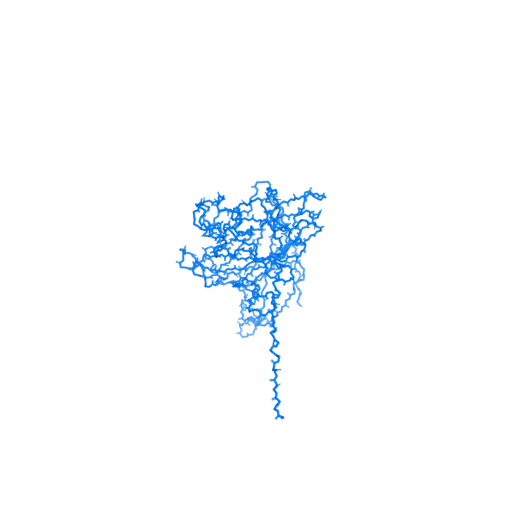.00 66.50 248 GLY A CA 1
ATOM 1740 C C . GLY A 1 248 ? 19.727 -6.348 5.810 1.00 66.50 248 GLY A C 1
ATOM 1741 O O . GLY A 1 248 ? 19.042 -6.591 4.819 1.00 66.50 248 GLY A O 1
ATOM 1742 N N . CYS A 1 249 ? 19.682 -5.200 6.476 1.00 71.38 249 CYS A N 1
ATOM 1743 C CA . CYS A 1 249 ? 18.979 -4.017 6.015 1.00 71.38 249 CYS A CA 1
ATOM 1744 C C . CYS A 1 249 ? 19.964 -3.127 5.256 1.00 71.38 249 CYS A C 1
ATOM 1746 O O . CYS A 1 249 ? 21.012 -2.751 5.791 1.00 71.38 249 CYS A O 1
ATOM 1748 N N . VAL A 1 250 ? 19.655 -2.835 3.998 1.00 71.62 250 VAL A N 1
ATOM 1749 C CA . VAL A 1 250 ? 20.528 -2.070 3.108 1.00 71.62 250 VAL A CA 1
ATOM 1750 C C . VAL A 1 250 ? 19.822 -0.776 2.742 1.00 71.62 250 VAL A C 1
ATOM 1752 O O . VAL A 1 250 ? 18.778 -0.796 2.093 1.00 71.62 250 VAL A O 1
ATOM 1755 N N . ASN A 1 251 ? 20.409 0.351 3.150 1.00 74.00 251 ASN A N 1
ATOM 1756 C CA . ASN A 1 251 ? 20.003 1.658 2.651 1.00 74.00 251 ASN A CA 1
ATOM 1757 C C . ASN A 1 251 ? 20.412 1.762 1.181 1.00 74.00 251 ASN A C 1
ATOM 1759 O O . ASN A 1 251 ? 21.567 1.479 0.828 1.00 74.00 251 ASN A O 1
ATOM 1763 N N . PHE A 1 252 ? 19.469 2.161 0.338 1.00 71.00 252 PHE A N 1
ATOM 1764 C CA . PHE A 1 252 ? 19.722 2.331 -1.087 1.00 71.00 252 PHE A CA 1
ATOM 1765 C C . PHE A 1 252 ? 19.670 3.786 -1.561 1.00 71.00 252 PHE A C 1
ATOM 1767 O O . PHE A 1 252 ? 19.841 4.050 -2.753 1.00 71.00 252 PHE A O 1
ATOM 1774 N N . GLY A 1 253 ? 19.596 4.707 -0.601 1.00 62.19 253 GLY A N 1
ATOM 1775 C CA . GLY A 1 253 ? 19.820 6.136 -0.736 1.00 62.19 253 GLY A CA 1
ATOM 1776 C C . GLY A 1 253 ? 18.561 6.913 -1.091 1.00 62.19 253 GLY A C 1
ATOM 1777 O O . GLY A 1 253 ? 17.761 6.471 -1.908 1.00 62.19 253 GLY A O 1
ATOM 1778 N N . GLY A 1 254 ? 18.472 8.131 -0.567 1.00 64.38 254 GLY A N 1
ATOM 1779 C CA . GLY A 1 254 ? 17.509 9.144 -0.985 1.00 64.38 254 GLY A CA 1
ATOM 1780 C C . GLY A 1 254 ? 18.155 10.239 -1.835 1.00 64.38 254 GLY A C 1
ATOM 1781 O O . GLY A 1 254 ? 19.367 10.255 -2.111 1.00 64.38 254 GLY A O 1
ATOM 1782 N N . TYR A 1 255 ? 17.336 11.196 -2.249 1.00 64.25 255 TYR A N 1
ATOM 1783 C CA . TYR A 1 255 ? 17.800 12.426 -2.881 1.00 64.25 255 TYR A CA 1
ATOM 1784 C C . TYR A 1 255 ? 18.769 13.199 -1.950 1.00 64.25 255 TYR A C 1
ATOM 1786 O O . TYR A 1 255 ? 18.588 13.195 -0.732 1.00 64.25 255 TYR A O 1
ATOM 1794 N N . PRO A 1 256 ? 19.822 13.871 -2.466 1.00 63.69 256 PRO A N 1
ATOM 1795 C CA . PRO A 1 256 ? 20.193 14.049 -3.873 1.00 63.69 256 PRO A CA 1
ATOM 1796 C C . PRO A 1 256 ? 21.121 12.971 -4.434 1.00 63.69 256 PRO A C 1
ATOM 1798 O O . PRO A 1 256 ? 21.612 13.110 -5.554 1.00 63.69 256 PRO A O 1
ATOM 1801 N N . THR A 1 257 ? 21.416 11.915 -3.674 1.00 71.31 257 THR A N 1
ATOM 1802 C CA . THR A 1 257 ? 22.300 10.843 -4.159 1.00 71.31 257 THR A CA 1
ATOM 1803 C C . THR A 1 257 ? 21.659 10.099 -5.331 1.00 71.31 257 THR A C 1
ATOM 1805 O O . THR A 1 257 ? 22.357 9.710 -6.267 1.00 71.31 257 THR A O 1
ATOM 1808 N N . ASN A 1 258 ? 20.331 9.972 -5.299 1.00 69.25 258 ASN A N 1
ATOM 1809 C CA . ASN A 1 258 ? 19.509 9.356 -6.332 1.00 69.25 258 ASN A CA 1
ATOM 1810 C C . ASN A 1 258 ? 18.458 10.344 -6.879 1.00 69.25 258 ASN A C 1
ATOM 1812 O O . ASN A 1 258 ? 18.075 11.276 -6.173 1.00 69.25 258 ASN A O 1
ATOM 1816 N N . PRO A 1 259 ? 17.942 10.133 -8.107 1.00 67.56 259 PRO A N 1
ATOM 1817 C CA . PRO A 1 259 ? 16.858 10.937 -8.689 1.00 67.56 259 PRO A CA 1
ATOM 1818 C C . PRO A 1 259 ? 15.462 10.575 -8.136 1.00 67.56 259 PRO A C 1
ATOM 1820 O O . PRO A 1 259 ? 14.449 10.815 -8.785 1.00 67.56 259 PRO A O 1
ATOM 1823 N N . PHE A 1 260 ? 15.398 9.921 -6.979 1.00 69.31 260 PHE A N 1
ATOM 1824 C CA . PHE A 1 260 ? 14.167 9.500 -6.316 1.00 69.31 260 PHE A CA 1
ATOM 1825 C C . PHE A 1 260 ? 14.339 9.644 -4.806 1.00 69.31 260 PHE A C 1
ATOM 1827 O O . PHE A 1 260 ? 15.452 9.548 -4.282 1.00 69.31 260 PHE A O 1
ATOM 1834 N N . GLY A 1 261 ? 13.222 9.880 -4.129 1.00 70.81 261 GLY A N 1
ATOM 1835 C CA . GLY A 1 261 ? 13.157 10.061 -2.690 1.00 70.81 261 GLY A CA 1
ATOM 1836 C C . GLY A 1 261 ? 12.674 8.822 -1.948 1.00 70.81 261 GLY A C 1
ATOM 1837 O O . GLY A 1 261 ? 13.042 8.678 -0.793 1.00 70.81 261 GLY A O 1
ATOM 1838 N N . SER A 1 262 ? 11.836 7.972 -2.562 1.00 81.25 262 SER A N 1
ATOM 1839 C CA . SER A 1 262 ? 11.257 6.786 -1.909 1.00 81.25 262 SER A CA 1
ATOM 1840 C C . SER A 1 262 ? 10.463 5.900 -2.901 1.00 81.25 262 SER A C 1
ATOM 1842 O O . SER A 1 262 ? 10.588 6.048 -4.119 1.00 81.25 262 SER A O 1
ATOM 1844 N N . THR A 1 263 ? 9.685 4.931 -2.421 1.00 88.00 263 THR A N 1
ATOM 1845 C CA . THR A 1 263 ? 8.728 4.144 -3.219 1.00 88.00 263 THR A CA 1
ATOM 1846 C C . THR A 1 263 ? 7.387 4.859 -3.402 1.00 88.00 263 THR A C 1
ATOM 1848 O O . THR A 1 263 ? 6.979 5.674 -2.574 1.00 88.00 263 THR A O 1
ATOM 1851 N N . HIS A 1 264 ? 6.669 4.519 -4.474 1.00 90.56 264 HIS A N 1
ATOM 1852 C CA . HIS A 1 264 ? 5.361 5.097 -4.767 1.00 90.56 264 HIS A CA 1
ATOM 1853 C C . HIS A 1 264 ? 4.319 4.731 -3.706 1.00 90.56 264 HIS A C 1
ATOM 1855 O O . HIS A 1 264 ? 3.794 3.614 -3.704 1.00 90.56 264 HIS A O 1
ATOM 1861 N N . LEU A 1 265 ? 3.937 5.715 -2.895 1.00 90.88 265 LEU A N 1
ATOM 1862 C CA . LEU A 1 265 ? 2.921 5.573 -1.862 1.00 90.88 265 LEU A CA 1
ATOM 1863 C C . LEU A 1 265 ? 2.093 6.852 -1.748 1.00 90.88 265 LEU A C 1
ATOM 1865 O O . LEU A 1 265 ? 2.641 7.949 -1.712 1.00 90.88 265 LEU A O 1
ATOM 1869 N N . ALA A 1 266 ? 0.781 6.706 -1.623 1.00 90.44 266 ALA A N 1
ATOM 1870 C CA . ALA A 1 266 ? -0.065 7.740 -1.041 1.00 90.44 266 ALA A CA 1
ATOM 1871 C C . ALA A 1 266 ? -0.993 7.116 -0.004 1.00 90.44 266 ALA A C 1
ATOM 1873 O O . ALA A 1 266 ? -1.458 5.990 -0.191 1.00 90.44 266 ALA A O 1
ATOM 1874 N N . VAL A 1 267 ? -1.274 7.849 1.066 1.00 90.69 267 VAL A N 1
ATOM 1875 C CA . VAL A 1 267 ? -2.109 7.398 2.181 1.00 90.69 267 VAL A CA 1
ATOM 1876 C C . VAL A 1 267 ? -3.229 8.406 2.386 1.00 90.69 267 VAL A C 1
ATOM 1878 O O . VAL A 1 267 ? -2.959 9.586 2.603 1.00 90.69 267 VAL A O 1
ATOM 1881 N N . GLY A 1 268 ? -4.470 7.931 2.299 1.00 89.69 268 GLY A N 1
ATOM 1882 C CA . GLY A 1 268 ? -5.694 8.693 2.527 1.00 89.69 268 GLY A CA 1
ATOM 1883 C C . GLY A 1 268 ? -6.301 8.414 3.897 1.00 89.69 268 GLY A C 1
ATOM 1884 O O . GLY A 1 268 ? -6.302 7.267 4.358 1.00 89.69 268 GLY A O 1
ATOM 1885 N N . ALA A 1 269 ? -6.826 9.461 4.530 1.00 87.56 269 ALA A N 1
ATOM 1886 C CA . ALA A 1 269 ? -7.546 9.372 5.796 1.00 87.56 269 ALA A CA 1
ATOM 1887 C C . ALA A 1 269 ? -8.593 10.486 5.928 1.00 87.56 269 ALA A C 1
ATOM 1889 O O . ALA A 1 269 ? -8.434 11.571 5.368 1.00 87.56 269 ALA A O 1
ATOM 1890 N N . ASP A 1 270 ? -9.638 10.238 6.718 1.00 79.62 270 ASP A N 1
ATOM 1891 C CA . ASP A 1 270 ? -10.672 11.238 6.989 1.00 79.62 270 ASP A CA 1
ATOM 1892 C C . ASP A 1 270 ? -10.203 12.224 8.075 1.00 79.62 270 ASP A C 1
ATOM 1894 O O . ASP A 1 270 ? -10.042 11.881 9.247 1.00 79.62 270 ASP A O 1
ATOM 1898 N N . LEU A 1 271 ? -10.012 13.490 7.696 1.00 72.31 271 LEU A N 1
ATOM 1899 C CA . LEU A 1 271 ? -9.558 14.575 8.577 1.00 72.31 271 LEU A CA 1
ATOM 1900 C C . LEU A 1 271 ? -10.692 15.062 9.493 1.00 72.31 271 LEU A C 1
ATOM 1902 O O . LEU A 1 271 ? -11.254 16.145 9.316 1.00 72.31 271 LEU A O 1
ATOM 1906 N N . GLY A 1 272 ? -11.087 14.256 10.464 1.00 63.56 272 GLY A N 1
ATOM 1907 C CA . GLY A 1 272 ? -12.161 14.638 11.383 1.00 63.56 272 GLY A CA 1
ATOM 1908 C C . GLY A 1 272 ? -12.659 13.522 12.279 1.00 63.56 272 GLY A C 1
ATOM 1909 O O . GLY A 1 272 ? -13.207 13.815 13.338 1.00 63.56 272 GLY A O 1
ATOM 1910 N N . GLU A 1 273 ? -12.401 12.277 11.897 1.00 63.59 273 GLU A N 1
ATOM 1911 C CA . GLU A 1 273 ? -12.774 11.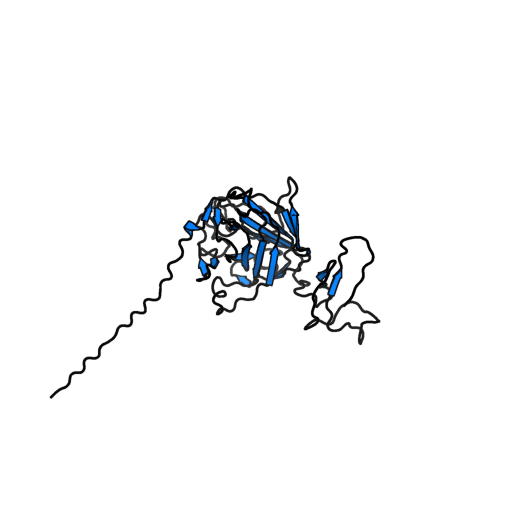106 12.676 1.00 63.59 273 GLU A CA 1
ATOM 1912 C C . GLU A 1 273 ? -11.517 10.614 13.399 1.00 63.59 273 GLU A C 1
ATOM 1914 O O . GLU A 1 273 ? -10.687 9.950 12.775 1.00 63.59 273 GLU A O 1
ATOM 1919 N N . PRO A 1 274 ? -11.298 10.994 14.677 1.00 66.75 274 PRO A N 1
ATOM 1920 C CA . PRO A 1 274 ? -10.213 10.392 15.439 1.00 66.75 274 PRO A CA 1
ATOM 1921 C C . PRO A 1 274 ? -10.407 8.876 15.436 1.00 66.75 274 PRO A C 1
ATOM 1923 O O . PRO A 1 274 ? -11.537 8.388 15.360 1.00 66.75 274 PRO A O 1
ATOM 1926 N N . CYS A 1 275 ? -9.340 8.116 15.658 1.00 75.19 275 CYS A N 1
ATOM 1927 C CA . CYS A 1 275 ? -9.480 6.695 15.964 1.00 75.19 275 CYS A CA 1
ATOM 1928 C C . CYS A 1 275 ? -10.237 6.415 17.286 1.00 75.19 275 CYS A C 1
ATOM 1930 O O . CYS A 1 275 ? -10.201 5.293 17.783 1.00 75.19 275 CYS A O 1
ATOM 1932 N N . GLU A 1 276 ? -10.944 7.385 17.883 1.00 54.47 276 GLU A N 1
ATOM 1933 C CA . GLU A 1 276 ? -11.870 7.142 18.989 1.00 54.47 276 GLU A CA 1
ATOM 1934 C C . GLU A 1 276 ? -13.113 6.420 18.450 1.00 54.47 276 GLU A C 1
ATOM 1936 O O . GLU A 1 276 ? -14.100 7.020 18.027 1.00 54.47 276 GLU A O 1
ATOM 1941 N N . GLY A 1 277 ? -13.011 5.092 18.446 1.00 53.69 277 GLY A N 1
ATOM 1942 C CA . GLY A 1 277 ? -13.893 4.159 17.745 1.00 53.69 277 GLY A CA 1
ATOM 1943 C C . GLY A 1 277 ? -13.141 3.264 16.751 1.00 53.69 277 GLY A C 1
ATOM 1944 O O . GLY A 1 277 ? -13.768 2.477 16.061 1.00 53.69 277 GLY A O 1
ATOM 1945 N N . GLY A 1 278 ? -11.813 3.392 16.660 1.00 49.62 278 GLY A N 1
ATOM 1946 C CA . GLY A 1 278 ? -10.887 2.627 15.829 1.00 49.62 278 GLY A CA 1
ATOM 1947 C C . GLY A 1 278 ? -10.668 1.233 16.396 1.00 49.62 278 GLY A C 1
ATOM 1948 O O . GLY A 1 278 ? -9.852 0.984 17.281 1.00 49.62 278 GLY A O 1
ATOM 1949 N N . CYS A 1 279 ? -11.462 0.321 15.884 1.00 56.97 279 CYS A N 1
ATOM 1950 C CA . CYS A 1 279 ? -11.560 -1.049 16.329 1.00 56.97 279 CYS A CA 1
ATOM 1951 C C . CYS A 1 279 ? -10.367 -1.857 15.844 1.00 56.97 279 CYS A C 1
ATOM 1953 O O . CYS A 1 279 ? -10.342 -2.318 14.708 1.00 56.97 279 CYS A O 1
ATOM 1955 N N . THR A 1 280 ? -9.371 -2.042 16.704 1.00 53.62 280 THR A N 1
ATOM 1956 C CA . THR A 1 280 ? -8.267 -2.977 16.422 1.00 53.62 280 THR A CA 1
ATOM 1957 C C . THR A 1 280 ? -8.711 -4.438 16.533 1.00 53.62 280 THR A C 1
ATOM 1959 O O . THR A 1 280 ? -8.073 -5.337 15.986 1.00 53.62 280 THR A O 1
ATOM 1962 N N . SER A 1 281 ? -9.829 -4.676 17.216 1.00 73.75 281 SER A N 1
ATOM 1963 C CA . SER A 1 281 ? -10.493 -5.962 17.354 1.00 73.75 281 SER A CA 1
ATOM 1964 C C . SER A 1 281 ? -12.004 -5.766 17.345 1.00 73.75 281 SER A C 1
ATOM 1966 O O . SER A 1 281 ? -12.516 -4.654 17.486 1.00 73.75 281 SER A O 1
ATOM 1968 N N . ASN A 1 282 ? -12.728 -6.869 17.206 1.00 80.88 282 ASN A N 1
ATOM 1969 C CA . ASN A 1 282 ? -14.174 -6.878 17.308 1.00 80.88 282 ASN A CA 1
ATOM 1970 C C . ASN A 1 282 ? -14.679 -7.066 18.740 1.00 80.88 282 ASN A C 1
ATOM 1972 O O . ASN A 1 282 ? -15.778 -7.578 18.931 1.00 80.88 282 ASN A O 1
ATOM 1976 N N . ASP A 1 283 ? -13.871 -6.693 19.729 1.00 83.38 283 ASP A N 1
ATOM 1977 C CA . ASP A 1 283 ? -14.191 -6.904 21.136 1.00 83.38 283 ASP A CA 1
ATOM 1978 C C . ASP A 1 283 ? -15.251 -5.917 21.643 1.00 83.38 283 ASP A C 1
ATOM 1980 O O . ASP A 1 283 ? -16.021 -6.282 22.519 1.00 83.38 283 ASP A O 1
ATOM 1984 N N . ASP A 1 284 ? -15.344 -4.710 21.068 1.00 81.56 284 ASP A N 1
ATOM 1985 C CA . ASP A 1 284 ? -16.399 -3.741 21.392 1.00 81.56 284 ASP A CA 1
ATOM 1986 C C . ASP A 1 284 ? -17.564 -3.801 20.374 1.00 81.56 284 ASP A C 1
ATOM 1988 O O . ASP A 1 284 ? -17.393 -4.033 19.178 1.00 81.56 284 ASP A O 1
ATOM 1992 N N . CYS A 1 285 ? -18.792 -3.532 20.806 1.00 83.38 285 CYS A N 1
ATOM 1993 C CA . CYS A 1 285 ? -20.000 -3.520 19.981 1.00 83.38 285 CYS A CA 1
ATOM 1994 C C . CYS A 1 285 ? -20.027 -2.381 18.974 1.00 83.38 285 CYS A C 1
ATOM 1996 O O . CYS A 1 285 ? -20.545 -2.546 17.866 1.00 83.38 285 CYS A O 1
ATOM 1998 N N . ALA A 1 286 ? -19.456 -1.233 19.337 1.00 79.62 286 ALA A N 1
ATOM 1999 C CA . ALA A 1 286 ? -19.194 -0.165 18.375 1.00 79.62 286 ALA A CA 1
ATOM 2000 C C . ALA A 1 286 ? -18.206 -0.618 17.281 1.00 79.62 286 ALA A C 1
ATOM 2002 O O . ALA A 1 286 ? -18.126 0.015 16.233 1.00 79.62 286 ALA A O 1
ATOM 2003 N N . CYS A 1 287 ? -17.522 -1.739 17.526 1.00 75.44 287 CYS A N 1
ATOM 2004 C CA . CYS A 1 287 ? -16.426 -2.299 16.762 1.00 75.44 287 CYS A CA 1
ATOM 2005 C C . CYS A 1 287 ? -16.724 -3.603 16.041 1.00 75.44 287 CYS A C 1
ATOM 2007 O O . CYS A 1 287 ? -15.823 -4.364 15.691 1.00 75.44 287 CYS A O 1
ATOM 2009 N N . ALA A 1 288 ? -17.997 -3.847 15.770 1.00 83.25 288 ALA A N 1
ATOM 2010 C CA . ALA A 1 288 ? -18.413 -5.012 15.024 1.00 83.25 288 ALA A CA 1
ATOM 2011 C C . ALA A 1 288 ? -17.741 -5.067 13.636 1.00 83.25 288 ALA A C 1
ATOM 2013 O O . ALA A 1 288 ? -17.980 -4.199 12.795 1.00 83.25 288 ALA A O 1
ATOM 2014 N N . ILE A 1 289 ? -16.929 -6.099 13.377 1.00 79.81 289 ILE A N 1
ATOM 2015 C CA . ILE A 1 289 ? -16.243 -6.247 12.083 1.00 79.81 289 ILE A CA 1
ATOM 2016 C C . ILE A 1 289 ? -17.179 -6.867 11.038 1.00 79.81 289 ILE A C 1
ATOM 2018 O O . ILE A 1 289 ? -17.979 -7.750 11.377 1.00 79.81 289 ILE A O 1
ATOM 2022 N N . PRO A 1 290 ? -17.110 -6.435 9.766 1.00 83.06 290 PRO A N 1
ATOM 2023 C CA . PRO A 1 290 ? -17.942 -7.007 8.723 1.00 83.06 290 PRO A CA 1
ATOM 2024 C C . PRO A 1 290 ? -17.571 -8.473 8.469 1.00 83.06 290 PRO A C 1
ATOM 2026 O O . PRO A 1 290 ? -16.397 -8.841 8.411 1.00 83.06 290 PRO A O 1
ATOM 2029 N N . ILE A 1 291 ? -18.585 -9.319 8.296 1.00 89.44 291 ILE A N 1
ATOM 2030 C CA . ILE A 1 291 ? -18.443 -10.712 7.866 1.00 89.44 291 ILE A CA 1
ATOM 2031 C C . ILE A 1 291 ? -19.383 -11.002 6.705 1.00 89.44 291 ILE A C 1
ATOM 2033 O O . ILE A 1 291 ? -20.463 -10.425 6.589 1.00 89.44 291 ILE A O 1
ATOM 2037 N N . PHE A 1 292 ? -18.975 -11.950 5.871 1.00 90.81 292 PHE A N 1
ATOM 2038 C CA . PHE A 1 292 ? -19.694 -12.359 4.670 1.00 90.81 292 PHE A CA 1
ATOM 2039 C C . PHE A 1 292 ? -20.078 -13.839 4.754 1.00 90.81 292 PHE A C 1
ATOM 2041 O O . PHE A 1 292 ? -19.855 -14.506 5.766 1.00 90.81 292 PHE A O 1
ATOM 2048 N N . ASP A 1 293 ? -20.647 -14.368 3.674 1.00 89.12 293 ASP A N 1
ATOM 2049 C CA . ASP A 1 293 ? -20.947 -15.793 3.560 1.00 89.12 293 ASP A CA 1
ATOM 2050 C C . ASP A 1 293 ? -19.684 -16.648 3.725 1.00 89.12 293 ASP A C 1
ATOM 2052 O O . ASP A 1 293 ? -18.668 -16.424 3.063 1.00 89.12 293 ASP A O 1
ATOM 2056 N N . GLY A 1 294 ? -19.764 -17.677 4.569 1.00 89.56 294 GLY A N 1
ATOM 2057 C CA . GLY A 1 294 ? -18.669 -18.615 4.789 1.00 89.56 294 GLY A CA 1
ATOM 2058 C C . GLY A 1 294 ? -18.406 -18.886 6.263 1.00 89.56 294 GLY A C 1
ATOM 2059 O O . GLY A 1 294 ? -19.319 -18.892 7.084 1.00 89.56 294 GLY A O 1
ATOM 2060 N N . VAL A 1 295 ? -17.143 -19.178 6.576 1.00 89.44 295 VAL A N 1
ATOM 2061 C CA . VAL A 1 295 ? -16.679 -19.473 7.936 1.00 89.44 295 VAL A CA 1
ATOM 2062 C C . VAL A 1 295 ? -15.735 -18.363 8.375 1.00 89.44 295 VAL A C 1
ATOM 2064 O O . VAL A 1 295 ? -14.657 -18.219 7.799 1.00 89.44 295 VAL A O 1
ATOM 2067 N N . THR A 1 296 ? -16.117 -17.636 9.424 1.00 87.44 296 THR A N 1
ATOM 2068 C CA . THR A 1 296 ? -15.269 -16.623 10.063 1.00 87.44 296 THR A CA 1
ATOM 2069 C C . THR A 1 296 ? -14.728 -17.179 11.382 1.00 87.44 296 THR A C 1
ATOM 2071 O O . THR A 1 296 ? -15.509 -17.390 12.311 1.00 87.44 296 THR A O 1
ATOM 2074 N N . PRO A 1 297 ? -13.419 -17.469 11.494 1.00 86.56 297 PRO A N 1
ATOM 2075 C CA . PRO A 1 297 ? -12.828 -17.892 12.758 1.00 86.56 297 PRO A CA 1
ATOM 2076 C C . PRO A 1 297 ? -12.827 -16.738 13.764 1.00 86.56 297 PRO A C 1
ATOM 2078 O O . PRO A 1 297 ? -12.593 -15.590 13.395 1.00 86.56 297 PRO A O 1
ATOM 2081 N N . PHE A 1 298 ? -13.056 -17.051 15.040 1.00 87.31 298 PHE A N 1
ATOM 2082 C CA . PHE A 1 298 ? -13.130 -16.046 16.095 1.00 87.31 298 PHE A CA 1
ATOM 2083 C C . PHE A 1 298 ? -12.674 -16.569 17.462 1.00 87.31 298 PHE A C 1
ATOM 2085 O O . PHE A 1 298 ? -12.554 -17.778 17.672 1.00 87.31 298 PHE A O 1
ATOM 2092 N N . SER A 1 299 ? -12.421 -15.653 18.400 1.00 84.81 299 SER A N 1
ATOM 2093 C CA . SER A 1 299 ? -12.061 -15.941 19.792 1.00 84.81 299 SER A CA 1
ATOM 2094 C C . SER A 1 299 ? -12.658 -14.873 20.702 1.00 84.81 299 SER A C 1
ATOM 2096 O O . SER A 1 299 ? -12.562 -13.701 20.383 1.00 84.81 299 SER A O 1
ATOM 2098 N N . THR A 1 300 ? -13.210 -15.270 21.848 1.00 88.25 300 THR A N 1
ATOM 2099 C CA . THR A 1 300 ? -13.695 -14.347 22.895 1.00 88.25 300 THR A CA 1
ATOM 2100 C C . THR A 1 300 ? -12.654 -14.089 23.991 1.00 88.25 300 THR A C 1
ATOM 2102 O O . THR A 1 300 ? -12.931 -13.471 25.018 1.00 88.25 300 THR A O 1
ATOM 2105 N N . LEU A 1 301 ? -11.434 -14.610 23.830 1.00 82.25 301 LEU A N 1
ATOM 2106 C CA . LEU A 1 301 ? -10.356 -14.381 24.785 1.00 82.25 301 LEU A CA 1
ATOM 2107 C C . LEU A 1 301 ? -9.956 -12.898 24.773 1.00 82.25 301 LEU A C 1
ATOM 2109 O O . LEU A 1 301 ? -9.477 -12.422 23.755 1.00 82.25 301 LEU A O 1
ATOM 2113 N N . LEU A 1 302 ? -10.075 -12.234 25.930 1.00 77.69 302 LEU A N 1
ATOM 2114 C CA . LEU A 1 302 ? -9.852 -10.789 26.140 1.00 77.69 302 LEU A CA 1
ATOM 2115 C C . LEU A 1 302 ? -10.937 -9.858 25.580 1.00 77.69 302 LEU A C 1
ATOM 2117 O O . LEU A 1 302 ? -10.800 -8.648 25.736 1.00 77.69 302 LEU A O 1
ATOM 2121 N N . ALA A 1 303 ? -12.031 -10.414 25.060 1.00 83.38 303 ALA A N 1
ATOM 2122 C CA . ALA A 1 303 ? -13.178 -9.636 24.625 1.00 83.38 303 ALA A CA 1
ATOM 2123 C C . ALA A 1 303 ? -13.759 -8.782 25.762 1.00 83.38 303 ALA A C 1
ATOM 2125 O O . ALA A 1 303 ? -13.775 -9.206 26.935 1.00 83.38 303 ALA A O 1
ATOM 2126 N N . THR A 1 304 ? -14.224 -7.579 25.423 1.00 80.88 304 THR A N 1
ATOM 2127 C CA . THR A 1 304 ? -14.781 -6.640 26.395 1.00 80.88 304 THR A CA 1
ATOM 2128 C C . THR A 1 304 ? -16.213 -7.049 26.769 1.00 80.88 304 THR A C 1
ATOM 2130 O O . THR A 1 304 ? -16.713 -8.121 26.426 1.00 80.88 304 THR A O 1
ATOM 2133 N N . THR A 1 305 ? -16.836 -6.288 27.664 1.00 86.25 305 THR A N 1
ATOM 2134 C CA . THR A 1 305 ? -18.193 -6.548 28.165 1.00 86.25 305 THR A CA 1
ATOM 2135 C C . THR A 1 305 ? -19.037 -5.348 27.790 1.00 86.25 305 THR A C 1
ATOM 2137 O O . THR A 1 305 ? -18.983 -4.323 28.476 1.00 86.25 305 THR A O 1
ATOM 2140 N N . ASP A 1 306 ? -19.764 -5.450 26.681 1.00 81.75 306 ASP A N 1
ATOM 2141 C CA . ASP A 1 306 ? -20.525 -4.333 26.141 1.00 81.75 306 ASP A CA 1
ATOM 2142 C C . ASP A 1 306 ? -21.708 -4.760 25.237 1.00 81.75 306 ASP A C 1
ATOM 2144 O O . ASP A 1 306 ? -22.241 -5.868 25.340 1.00 81.75 306 ASP A O 1
ATOM 2148 N N . GLY A 1 307 ? -22.206 -3.813 24.436 1.00 80.06 307 GLY A N 1
ATOM 2149 C CA . GLY A 1 307 ? -23.268 -4.018 23.455 1.00 80.06 307 GLY A CA 1
ATOM 2150 C C . GLY A 1 307 ? -24.717 -3.889 23.934 1.00 80.06 307 GLY A C 1
ATOM 2151 O O . GLY A 1 307 ? -24.997 -3.564 25.094 1.00 80.06 307 GLY A O 1
ATOM 2152 N N . PRO A 1 308 ? -25.681 -4.034 23.002 1.00 81.50 308 PRO A N 1
ATOM 2153 C CA . PRO A 1 308 ? -27.095 -3.808 23.257 1.00 81.50 308 PRO A CA 1
ATOM 2154 C C . PRO A 1 308 ? -27.663 -4.770 24.296 1.00 81.50 308 PRO A C 1
ATOM 2156 O O . PRO A 1 308 ? -27.313 -5.945 24.354 1.00 81.50 308 PRO A O 1
ATOM 2159 N N . VAL A 1 309 ? -28.611 -4.252 25.081 1.00 81.62 309 VAL A N 1
ATOM 2160 C CA . VAL A 1 309 ? -29.350 -5.016 26.090 1.00 81.62 309 VAL A CA 1
ATOM 2161 C C . VAL A 1 309 ? -30.182 -6.121 25.436 1.00 81.62 309 VAL A C 1
ATOM 2163 O O . VAL A 1 309 ? -31.220 -5.833 24.839 1.00 81.62 309 VAL A O 1
ATOM 2166 N N . ASP A 1 310 ? -29.756 -7.377 25.589 1.00 80.88 310 ASP A N 1
ATOM 2167 C CA . ASP A 1 310 ? -30.502 -8.567 25.169 1.00 80.88 310 ASP A CA 1
ATOM 2168 C C . ASP A 1 310 ? -31.040 -9.365 26.370 1.00 80.88 310 ASP A C 1
ATOM 2170 O O . ASP A 1 310 ? -30.304 -9.896 27.196 1.00 80.88 310 ASP A O 1
ATOM 2174 N N . LEU A 1 311 ? -32.364 -9.495 26.464 1.00 80.75 311 LEU A N 1
ATOM 2175 C CA . LEU A 1 311 ? -33.024 -10.155 27.599 1.00 80.75 311 LEU A CA 1
ATOM 2176 C C . LEU A 1 311 ? -32.777 -11.670 27.695 1.00 80.75 311 LEU A C 1
ATOM 2178 O O . LEU A 1 311 ? -33.088 -12.259 28.731 1.00 80.75 311 LEU A O 1
ATOM 2182 N N . ASN A 1 312 ? -32.279 -12.308 26.637 1.00 81.50 312 ASN A N 1
ATOM 2183 C CA . ASN A 1 312 ? -32.070 -13.753 26.564 1.00 81.50 312 ASN A CA 1
ATOM 2184 C C . ASN A 1 312 ? -30.592 -14.146 26.668 1.00 81.50 312 ASN A C 1
ATOM 2186 O O . ASN A 1 312 ? -30.306 -15.271 27.077 1.00 81.50 312 ASN A O 1
ATOM 2190 N N . CYS A 1 313 ? -29.678 -13.242 26.312 1.00 72.50 313 CYS A N 1
ATOM 2191 C CA . CYS A 1 313 ? -28.238 -13.504 26.268 1.00 72.50 313 CYS A CA 1
ATOM 2192 C C . CYS A 1 313 ? -27.435 -12.774 27.356 1.00 72.50 313 CYS A C 1
ATOM 2194 O O . CYS A 1 313 ? -26.234 -13.001 27.467 1.00 72.50 313 CYS A O 1
ATOM 2196 N N . GLN A 1 314 ? -28.073 -11.943 28.186 1.00 82.50 314 GLN A N 1
ATOM 2197 C CA . GLN A 1 314 ? -27.377 -11.163 29.211 1.00 82.50 314 GLN A CA 1
ATOM 2198 C C . GLN A 1 314 ? -27.441 -11.742 30.619 1.00 82.50 314 GLN A C 1
ATOM 2200 O O . GLN A 1 314 ? -28.432 -12.344 31.040 1.00 82.50 314 GLN A O 1
ATOM 2205 N N . PHE A 1 315 ? -26.389 -11.452 31.385 1.00 76.69 315 PHE A N 1
ATOM 2206 C CA . PHE A 1 315 ? -26.356 -11.610 32.834 1.00 76.69 315 PHE A CA 1
ATOM 2207 C C . PHE A 1 315 ? -26.268 -10.214 33.461 1.00 76.69 315 PHE A C 1
ATOM 2209 O O . PHE A 1 315 ? -25.481 -9.382 33.031 1.00 76.69 315 PHE A O 1
ATOM 2216 N N . ASP A 1 316 ? -27.133 -9.909 34.428 1.00 81.94 316 ASP A N 1
ATOM 2217 C CA . ASP A 1 316 ? -27.182 -8.603 35.109 1.00 81.94 316 ASP A CA 1
ATOM 2218 C C . ASP A 1 316 ? -27.298 -7.366 34.184 1.00 81.94 316 ASP A C 1
ATOM 2220 O O . ASP A 1 316 ? -26.927 -6.252 34.553 1.00 81.94 316 ASP A O 1
ATOM 2224 N N . GLY A 1 317 ? -27.889 -7.549 32.996 1.00 80.50 317 GLY A N 1
ATOM 2225 C CA . GLY A 1 317 ? -28.115 -6.480 32.018 1.00 80.50 317 GLY A CA 1
ATOM 2226 C C . GLY A 1 317 ? -26.888 -6.114 31.182 1.00 80.50 317 GLY A C 1
ATOM 2227 O O . GLY A 1 317 ? -26.870 -5.034 30.592 1.00 80.50 317 GLY A O 1
ATOM 2228 N N . GLN A 1 318 ? -25.872 -6.982 31.152 1.00 79.25 318 GLN A N 1
ATOM 2229 C CA . GLN A 1 318 ? -24.734 -6.883 30.243 1.00 79.25 318 GLN A CA 1
ATOM 2230 C C . GLN A 1 318 ? -24.462 -8.219 29.555 1.00 79.25 318 GLN A C 1
ATOM 2232 O O . GLN A 1 318 ? -24.755 -9.296 30.087 1.00 79.25 318 GLN A O 1
ATOM 2237 N N . THR A 1 319 ? -23.915 -8.126 28.352 1.00 82.62 319 THR A N 1
ATOM 2238 C CA . THR A 1 319 ? -23.348 -9.256 27.623 1.00 82.62 319 THR A CA 1
ATOM 2239 C C . THR A 1 319 ? -21.859 -9.298 27.998 1.00 82.62 319 THR A C 1
ATOM 2241 O O . THR A 1 319 ? -21.217 -8.248 28.050 1.00 82.62 319 THR A O 1
ATOM 2244 N N . TYR A 1 320 ? -21.344 -10.470 28.390 1.00 84.31 320 TYR A N 1
ATOM 2245 C CA . TYR A 1 320 ? -19.968 -10.624 28.876 1.00 84.31 320 TYR A CA 1
ATOM 2246 C C . TYR A 1 320 ? -19.066 -11.327 27.865 1.00 84.31 320 TYR A C 1
ATOM 2248 O O . TYR A 1 320 ? -19.343 -12.468 27.494 1.00 84.31 320 TYR A O 1
ATOM 2256 N N . HIS A 1 321 ? -17.893 -10.731 27.617 1.00 83.81 321 HIS A N 1
ATOM 2257 C CA . HIS A 1 321 ? -16.834 -11.287 26.767 1.00 83.81 321 HIS A CA 1
ATOM 2258 C C . HIS A 1 321 ? -17.326 -11.570 25.352 1.00 83.81 321 HIS A C 1
ATOM 2260 O O . HIS A 1 321 ? -17.146 -12.671 24.820 1.00 83.81 321 HIS A O 1
ATOM 2266 N N . ASP A 1 322 ? -17.971 -10.567 24.774 1.00 83.62 322 ASP A N 1
ATOM 2267 C CA . ASP A 1 322 ? -18.605 -10.672 23.476 1.00 83.62 322 ASP A CA 1
ATOM 2268 C C . ASP A 1 322 ? -17.723 -10.104 22.398 1.00 83.62 322 ASP A C 1
ATOM 2270 O O . ASP A 1 322 ? -16.944 -9.183 22.599 1.00 83.62 322 ASP A O 1
ATOM 2274 N N . ILE A 1 323 ? -17.891 -10.687 21.229 1.00 88.69 323 ILE A N 1
ATOM 2275 C CA . ILE A 1 323 ? -17.279 -10.193 20.023 1.00 88.69 323 ILE A CA 1
ATOM 2276 C C . ILE A 1 323 ? -18.378 -9.900 19.022 1.00 88.69 323 ILE A C 1
ATOM 2278 O O . ILE A 1 323 ? -19.406 -10.586 18.967 1.00 88.69 323 ILE A O 1
ATOM 2282 N N . TRP A 1 324 ? -18.152 -8.882 18.217 1.00 89.62 324 TRP A N 1
ATOM 2283 C CA . TRP A 1 324 ? -19.209 -8.268 17.447 1.00 89.62 324 TRP A CA 1
ATOM 2284 C C . TRP A 1 324 ? -18.949 -8.411 15.960 1.00 89.62 324 TRP A C 1
ATOM 2286 O O . TRP A 1 324 ? -17.836 -8.259 15.464 1.00 89.62 324 TRP A O 1
ATOM 2296 N N . PHE A 1 325 ? -20.001 -8.724 15.219 1.00 88.81 325 PHE A N 1
ATOM 2297 C CA . PHE A 1 325 ? -19.922 -8.861 13.775 1.00 88.81 325 PHE A CA 1
ATOM 2298 C C . PHE A 1 325 ? -21.091 -8.143 13.120 1.00 88.81 325 PHE A C 1
ATOM 2300 O O . PHE A 1 325 ? -22.220 -8.200 13.612 1.00 88.81 325 PHE A O 1
ATOM 2307 N N . VAL A 1 326 ? -20.828 -7.509 11.981 1.00 89.06 326 VAL A N 1
ATOM 2308 C CA . VAL A 1 326 ? -21.861 -7.004 11.073 1.00 89.06 326 VAL A CA 1
ATOM 2309 C C . VAL A 1 326 ? -21.919 -7.956 9.894 1.00 89.06 326 VAL A C 1
ATOM 2311 O O . VAL A 1 326 ? -20.976 -8.059 9.121 1.00 89.06 326 VAL A O 1
ATOM 2314 N N . TYR A 1 327 ? -23.017 -8.693 9.752 1.00 91.75 327 TYR A N 1
ATOM 2315 C CA . TYR A 1 327 ? -23.181 -9.548 8.582 1.00 91.75 327 TYR A CA 1
ATOM 2316 C C . TYR A 1 327 ? -23.626 -8.725 7.369 1.00 91.75 327 TYR A C 1
ATOM 2318 O O . TYR A 1 327 ? -24.684 -8.087 7.394 1.00 91.75 327 TYR A O 1
ATOM 2326 N N . GLU A 1 328 ? -22.844 -8.791 6.294 1.00 90.88 328 GLU A N 1
ATOM 2327 C CA . GLU A 1 328 ? -23.143 -8.166 5.009 1.00 90.88 328 GLU A CA 1
ATOM 2328 C C . GLU A 1 328 ? -23.569 -9.221 3.982 1.00 90.88 328 GLU A C 1
ATOM 2330 O O . GLU A 1 328 ? -22.767 -9.996 3.456 1.00 90.88 328 GLU A O 1
ATOM 2335 N N . ALA A 1 329 ? -24.869 -9.247 3.680 1.00 90.50 329 ALA A N 1
ATOM 2336 C CA . ALA A 1 329 ? -25.439 -10.207 2.743 1.00 90.50 329 ALA A CA 1
ATOM 2337 C C . ALA A 1 329 ? -24.944 -9.956 1.308 1.00 90.50 329 ALA A C 1
ATOM 2339 O O . ALA A 1 329 ? -25.192 -8.897 0.728 1.00 90.50 329 ALA A O 1
ATOM 2340 N N . THR A 1 330 ? -24.325 -10.964 0.686 1.00 88.06 330 THR A N 1
ATOM 2341 C CA . THR A 1 330 ? -23.856 -10.864 -0.711 1.00 88.06 330 THR A CA 1
ATOM 2342 C C . THR A 1 330 ? -24.994 -10.994 -1.731 1.00 88.06 330 THR A C 1
ATOM 2344 O O . THR A 1 330 ? -24.863 -10.596 -2.892 1.00 88.06 330 THR A O 1
ATOM 2347 N N . CYS A 1 331 ? -26.135 -11.547 -1.309 1.00 91.44 331 CYS A N 1
ATOM 2348 C CA . CYS A 1 331 ? -27.340 -11.704 -2.112 1.00 91.44 331 CYS A CA 1
ATOM 2349 C C . CYS A 1 331 ? -28.604 -11.732 -1.236 1.00 91.44 331 CYS A C 1
ATOM 2351 O O . CYS A 1 331 ? -28.545 -11.865 -0.017 1.00 91.44 331 CYS A O 1
ATOM 2353 N N . THR A 1 332 ? -29.781 -11.597 -1.854 1.00 94.81 332 THR A N 1
ATOM 2354 C CA . THR A 1 332 ? -31.057 -11.769 -1.145 1.00 94.81 332 THR A CA 1
ATOM 2355 C C . THR A 1 332 ? -31.360 -13.255 -0.959 1.00 94.81 332 THR A C 1
ATOM 2357 O O . THR A 1 332 ? -31.449 -13.991 -1.941 1.00 94.81 332 THR A O 1
ATOM 2360 N N . GLY A 1 333 ? -31.590 -13.681 0.282 1.00 93.44 333 GLY A N 1
ATOM 2361 C CA . GLY A 1 333 ? -31.904 -15.068 0.616 1.00 93.44 333 GLY A CA 1
ATOM 2362 C C . GLY A 1 333 ? -32.226 -15.253 2.097 1.00 93.44 333 GLY A C 1
ATOM 2363 O O . GLY A 1 333 ? -32.341 -14.281 2.842 1.00 93.44 333 GLY A O 1
ATOM 2364 N N . GLU A 1 334 ? -32.395 -16.508 2.508 1.00 94.88 334 GLU A N 1
ATOM 2365 C CA . GLU A 1 334 ? -32.463 -16.880 3.924 1.00 94.88 334 GLU A CA 1
ATOM 2366 C C . GLU A 1 334 ? -31.040 -17.079 4.465 1.00 94.88 334 GLU A C 1
ATOM 2368 O O . GLU A 1 334 ? -30.228 -17.748 3.825 1.00 94.88 334 GLU A O 1
ATOM 2373 N N . LEU A 1 335 ? -30.750 -16.493 5.631 1.00 91.81 335 LEU A N 1
ATOM 2374 C CA . LEU A 1 335 ? -29.481 -16.638 6.344 1.00 91.81 335 LEU A CA 1
ATOM 2375 C C . LEU A 1 335 ? -29.609 -17.729 7.413 1.00 91.81 335 LEU A C 1
ATOM 2377 O O . LEU A 1 335 ? -30.511 -17.676 8.250 1.00 91.81 335 LEU A O 1
ATOM 2381 N N . GLU A 1 336 ? -28.670 -18.672 7.420 1.00 93.31 336 GLU A N 1
ATOM 2382 C CA . GLU A 1 336 ? -28.468 -19.617 8.517 1.00 93.31 336 GLU A CA 1
ATOM 2383 C C . GLU A 1 336 ? -27.187 -19.237 9.268 1.00 93.31 336 GLU A C 1
ATOM 2385 O O . GLU A 1 336 ? -26.123 -19.123 8.663 1.00 93.31 336 GLU A O 1
ATOM 2390 N N . VAL A 1 337 ? -27.294 -19.031 10.584 1.00 89.88 337 VAL A N 1
ATOM 2391 C CA . VAL A 1 337 ? -26.155 -18.726 11.461 1.00 89.88 337 VAL A CA 1
ATOM 2392 C C . VAL A 1 337 ? -25.940 -19.896 12.413 1.00 89.88 337 VAL A C 1
ATOM 2394 O O . VAL A 1 337 ? -26.875 -20.336 13.084 1.00 89.88 337 VAL A O 1
ATOM 2397 N N . SER A 1 338 ? -24.701 -20.377 12.494 1.00 88.50 338 SER A N 1
ATOM 2398 C CA . SER A 1 338 ? -24.270 -21.402 13.446 1.00 88.50 338 SER A CA 1
ATOM 2399 C C . SER A 1 338 ? -22.963 -20.979 14.109 1.00 88.50 338 SER A C 1
ATOM 2401 O O . SER A 1 338 ? -22.048 -20.554 13.401 1.00 88.50 338 SER A O 1
ATOM 2403 N N . THR A 1 339 ? -22.871 -21.132 15.429 1.00 82.81 339 THR A N 1
ATOM 2404 C CA . THR A 1 339 ? -21.673 -20.865 16.240 1.00 82.81 339 THR A CA 1
ATOM 2405 C C . THR A 1 339 ? -21.211 -22.104 16.994 1.00 82.81 339 THR A C 1
ATOM 2407 O O . THR A 1 339 ? -22.048 -23.003 17.254 1.00 82.81 339 THR A O 1
#